Protein AF-A0A523HJV0-F1 (afdb_monomer)

Secondary structure (DSSP, 8-state):
-TTTTTTT--TTEEEE--SS-B-HHHHHHHHHHHTSPPSSSSSEEEEETTGGGB-HHHHHHHHHHHHS--TTEEEEE--S-GGGS-HHHHTTS-----PPPPHHHHHHHHHTTT--HHHHHHHHHHTTT-HHHHHHHHH-HHHHHHHHHHHHHHHHHHHS-HHHHHHHHHHHH-SS-HHHHHHHHHHHHHHHHHHHHHHHHBTB------S-TTTGGGGHHHHHHS-HHHHHHHHHHHHHHHHHHHTT--HHHHHHHHHTTSPP--

Radius of gyration: 22.5 Å; Cα contacts (8 Å, |Δi|>4): 299; chains: 1; bounding box: 49×39×62 Å

Sequence (266 aa):
ACRLVPEGTFPDVEHLAPDPSIQVDDVRALKRRLALAPYEGPWRIALLENFHLASISAANAMLKTLEEPADKVVLLLTATAQEQLLPTVVSRCEVIPLRGVSTATLSLALQDRAVEPEKADMLAVLSEGRPGRALRWESEPELFERRSEALENLNEALISDIRGRFELADRMVGRGKLPVQRRRVRSTLETWLSLWRDLLYQGYQAEVPPRNPDRLPAFERVVERVVPAHRYGVVKALSQTLVAVDRHANLRLAVEALMLKLPAVP

Foldseek 3Di:
DVVCVVVVRQLLEAEADDPPAAELVNLVVVVVSQVDQRDPDQAREYEHEQCLRYDPNNLVSCLVCLQDPPPRYHYHYDHPDPVSHDVSNVVSDDDDDDDAADLVVQLVVVVVVVDDNVLSSLLSLLCRRPNVSSVCVVVPVVVVVLLVVLVVLVVQLQADDLVSQLVSLCVLLDDDDLVVSLVSNLSSLVSVLLQLVQLLCVVPPDPDDRSCPVCVVVCVLVSVPPDNVLSVQLNVLSVVLSVCSVVPHDSSVSSSVSSVSHHHRD

pLDDT: mean 92.75, std 4.78, range [67.94, 97.75]

Mean predicted aligned error: 5.64 Å

Solvent-accessible surface area (backbone atoms only — not comparable to full-atom values): 15001 Å² total; per-residue (Å²): 101,91,74,31,53,86,70,72,67,31,93,31,57,45,79,48,66,62,82,89,46,36,46,46,65,59,49,53,55,48,52,61,56,61,72,47,77,50,83,86,46,91,46,25,37,37,40,32,48,51,50,49,40,33,37,72,65,20,53,60,71,40,42,65,52,53,68,58,50,52,99,48,49,46,81,45,76,37,59,98,51,76,87,59,42,59,69,75,54,56,78,46,49,87,84,79,84,86,72,64,47,54,47,68,60,44,16,51,59,34,38,79,69,73,37,56,65,73,58,16,47,52,36,16,43,66,21,70,23,36,65,73,50,30,53,45,58,71,76,34,63,67,58,57,50,54,51,49,52,37,52,51,52,49,52,49,44,23,48,38,56,75,66,55,28,46,54,48,31,52,58,60,43,54,84,76,58,67,71,60,29,46,54,50,41,46,53,39,48,53,53,50,43,50,46,45,51,37,56,46,44,60,90,50,98,61,97,64,85,56,59,47,69,95,52,47,78,85,45,47,68,50,60,79,71,47,56,64,73,56,40,50,50,39,46,51,49,47,55,53,41,48,54,38,58,69,70,74,48,63,60,58,62,47,44,42,58,44,53,75,61,51,66,80,58,112

Nearest PDB structures (foldseek):
  1a5t-assembly1_A-2  TM=8.093E-01  e=5.007E-10  Escherichia coli K-12
  8vap-assembly1_D  TM=5.023E-01  e=1.292E-11  Escherichia coli
  3glg-assembly2_H  TM=5.066E-01  e=5.907E-11  Escherichia coli K-12
  3glf-assembly2_G  TM=4.995E-01  e=4.775E-10  Escherichia coli K-12
  2gno-assembly1_A  TM=4.299E-01  e=4.054E-07  Thermotoga maritima MSB8

Structure (mmCIF, N/CA/C/O backbone):
data_AF-A0A523HJV0-F1
#
_entry.id   AF-A0A523HJV0-F1
#
loop_
_atom_site.group_PDB
_atom_site.id
_atom_site.type_symbol
_atom_site.label_atom_id
_atom_site.label_alt_id
_atom_site.label_comp_id
_atom_site.label_asym_id
_atom_site.label_entity_id
_atom_site.label_seq_id
_atom_site.pdbx_PDB_ins_code
_atom_site.Cartn_x
_atom_site.Cartn_y
_atom_site.Cartn_z
_atom_site.occupancy
_atom_site.B_iso_or_equiv
_atom_site.auth_seq_id
_atom_site.auth_comp_id
_atom_site.auth_asym_id
_atom_site.auth_atom_id
_atom_site.pdbx_PDB_model_num
ATOM 1 N N . ALA A 1 1 ? -4.762 -8.706 28.838 1.00 77.44 1 ALA A N 1
ATOM 2 C CA . ALA A 1 1 ? -4.632 -7.572 27.894 1.00 77.44 1 ALA A CA 1
ATOM 3 C C . ALA A 1 1 ? -3.357 -7.639 27.037 1.00 77.44 1 ALA A C 1
ATOM 5 O O . ALA A 1 1 ? -3.455 -8.136 25.927 1.00 77.44 1 ALA A O 1
ATOM 6 N N . CYS A 1 2 ? -2.164 -7.234 27.510 1.00 85.94 2 CYS A N 1
ATOM 7 C CA . CYS A 1 2 ? -0.985 -7.018 26.636 1.00 85.94 2 CYS A CA 1
ATOM 8 C C . CYS A 1 2 ? -0.480 -8.238 25.836 1.00 85.94 2 CYS A C 1
ATOM 10 O O . CYS A 1 2 ? 0.161 -8.047 24.812 1.00 85.94 2 CYS A O 1
ATOM 12 N N . ARG A 1 3 ? -0.763 -9.471 26.281 1.00 89.19 3 ARG A N 1
ATOM 13 C CA . ARG A 1 3 ? -0.460 -10.702 25.520 1.00 89.19 3 ARG A CA 1
ATOM 14 C C . ARG A 1 3 ? -1.567 -11.089 24.531 1.00 89.19 3 ARG A C 1
ATOM 16 O O . ARG A 1 3 ? -1.273 -11.553 23.445 1.00 89.19 3 ARG A O 1
ATOM 23 N N . LEU A 1 4 ? -2.824 -10.825 24.892 1.00 88.12 4 LEU A N 1
ATOM 24 C CA . LEU A 1 4 ? -4.010 -11.249 24.137 1.00 88.12 4 LEU A CA 1
ATOM 25 C C . LEU A 1 4 ? -4.325 -10.326 22.952 1.00 88.12 4 LEU A C 1
ATOM 27 O O . LEU A 1 4 ? -4.871 -10.773 21.950 1.00 88.12 4 LEU A O 1
ATOM 31 N N . VAL A 1 5 ? -4.002 -9.029 23.051 1.00 88.38 5 VAL A N 1
ATOM 32 C CA . VAL A 1 5 ? -4.270 -8.068 21.964 1.00 88.38 5 VAL A CA 1
ATOM 33 C C . VAL A 1 5 ? -3.460 -8.400 20.701 1.00 88.38 5 VAL A C 1
ATOM 35 O O . VAL A 1 5 ? -4.078 -8.484 19.643 1.00 88.38 5 VAL A O 1
ATOM 38 N N . PRO A 1 6 ? -2.134 -8.654 20.767 1.00 87.06 6 PRO A N 1
ATOM 39 C CA . PRO A 1 6 ? -1.373 -9.090 19.591 1.00 87.06 6 PRO A CA 1
ATOM 40 C C . PRO A 1 6 ? -1.859 -10.419 18.996 1.00 87.06 6 PRO A C 1
ATOM 42 O O . PRO A 1 6 ? -1.731 -10.631 17.796 1.00 87.06 6 PRO A O 1
ATOM 45 N N . GLU A 1 7 ? -2.426 -11.300 19.825 1.00 89.62 7 GLU A N 1
ATOM 46 C CA . GLU A 1 7 ? -3.002 -12.586 19.408 1.00 89.62 7 GLU A CA 1
ATOM 47 C C . GLU A 1 7 ? -4.424 -12.447 18.829 1.00 89.62 7 GLU A C 1
ATOM 49 O O . GLU A 1 7 ? -4.975 -13.418 18.316 1.00 89.62 7 GLU A O 1
ATOM 54 N N . GLY A 1 8 ? -5.032 -11.257 18.907 1.00 87.88 8 GLY A N 1
ATOM 55 C CA . GLY A 1 8 ? -6.392 -10.997 18.425 1.00 87.88 8 GLY A CA 1
ATOM 56 C C . GLY A 1 8 ? -7.496 -11.638 19.273 1.00 87.88 8 GLY A C 1
ATOM 57 O O . GLY A 1 8 ? -8.621 -11.783 18.805 1.00 87.88 8 GLY A O 1
ATOM 58 N N . THR A 1 9 ? -7.194 -12.041 20.510 1.00 91.50 9 THR A N 1
ATOM 59 C CA . THR A 1 9 ? -8.114 -12.790 21.387 1.00 91.50 9 THR A CA 1
ATOM 60 C C . THR A 1 9 ? -8.672 -11.958 22.539 1.00 91.50 9 THR A C 1
ATOM 62 O O . THR A 1 9 ? -9.478 -12.453 23.325 1.00 91.50 9 THR A O 1
ATOM 65 N N . PHE A 1 10 ? -8.264 -10.693 22.666 1.00 93.38 10 PHE A N 1
ATOM 66 C CA . PHE A 1 10 ? -8.738 -9.834 23.746 1.00 93.38 10 PHE A CA 1
ATOM 67 C C . PHE A 1 10 ? -10.184 -9.353 23.487 1.00 93.38 10 PHE A C 1
ATOM 69 O O . PHE A 1 10 ? -10.403 -8.617 22.525 1.00 93.38 10 PHE A O 1
ATOM 76 N N . PRO A 1 11 ? -11.167 -9.699 24.342 1.00 91.62 11 PRO A N 1
ATOM 77 C CA . PRO A 1 11 ? -12.602 -9.548 24.047 1.00 91.62 11 PRO A CA 1
ATOM 78 C C . PRO A 1 11 ? -13.105 -8.097 23.973 1.00 91.62 11 PRO A C 1
ATOM 80 O O . PRO A 1 11 ? -14.202 -7.837 23.471 1.00 91.62 11 PRO A O 1
ATOM 83 N N . ASP A 1 12 ? -12.318 -7.149 24.482 1.00 94.75 12 ASP A N 1
ATOM 84 C CA . ASP A 1 12 ? -12.646 -5.722 24.466 1.00 94.75 12 ASP A CA 1
ATOM 85 C C . ASP A 1 12 ? -11.935 -4.948 23.357 1.00 94.75 12 ASP A C 1
ATOM 87 O O . ASP A 1 12 ? -12.055 -3.727 23.298 1.00 94.75 12 ASP A O 1
ATOM 91 N N . VAL A 1 13 ? -11.210 -5.631 22.467 1.00 95.31 13 VAL A N 1
ATOM 92 C CA . VAL A 1 13 ? -10.666 -5.041 21.241 1.00 95.31 13 VAL A CA 1
ATOM 93 C C . VAL A 1 13 ? -11.364 -5.671 20.044 1.00 95.31 13 VAL A C 1
ATOM 95 O O . VAL A 1 13 ? -11.231 -6.856 19.763 1.00 95.31 13 VAL A O 1
ATOM 98 N N . GLU A 1 14 ? -12.111 -4.848 19.326 1.00 93.69 14 GLU A N 1
ATOM 99 C CA . GLU A 1 14 ? -12.813 -5.204 18.102 1.00 93.69 14 GLU A CA 1
ATOM 100 C C . GLU A 1 14 ? -12.006 -4.704 16.906 1.00 93.69 14 GLU A C 1
ATOM 102 O O . GLU A 1 14 ? -11.710 -3.513 16.810 1.00 93.69 14 GLU A O 1
ATOM 107 N N . HIS A 1 15 ? -11.672 -5.586 15.968 1.00 94.75 15 HIS A N 1
ATOM 108 C CA . HIS A 1 15 ? -10.992 -5.210 14.729 1.00 94.75 15 HIS A CA 1
ATOM 109 C C . HIS A 1 15 ? -11.914 -5.464 13.541 1.00 94.75 15 HIS A C 1
ATOM 111 O O . HIS A 1 15 ? -12.275 -6.600 13.239 1.00 94.75 15 HIS A O 1
ATOM 117 N N . LEU A 1 16 ? -12.325 -4.384 12.881 1.00 94.56 16 LEU A N 1
ATOM 118 C CA . LEU A 1 16 ? -13.132 -4.418 11.672 1.00 94.56 16 LEU A CA 1
ATOM 119 C C . LEU A 1 16 ? -12.246 -4.063 10.472 1.00 94.56 16 LEU A C 1
ATOM 121 O O . LEU A 1 16 ? -11.999 -2.886 10.219 1.00 94.56 16 LEU A O 1
ATOM 125 N N . ALA A 1 17 ? -11.804 -5.086 9.738 1.00 91.44 17 ALA A N 1
ATOM 126 C CA . ALA A 1 17 ? -11.036 -4.950 8.496 1.00 91.44 17 ALA A CA 1
ATOM 127 C C . ALA A 1 17 ? -11.554 -5.815 7.312 1.00 91.44 17 ALA A C 1
ATOM 129 O O . ALA A 1 17 ? -10.785 -6.591 6.742 1.00 91.44 17 ALA A O 1
ATOM 130 N N . PRO A 1 18 ? -12.844 -5.741 6.919 1.00 82.31 18 PRO A N 1
ATOM 131 C CA . PRO A 1 18 ? -13.321 -6.350 5.676 1.00 82.31 18 PRO A CA 1
ATOM 132 C C . PRO A 1 18 ? -12.610 -5.796 4.428 1.00 82.31 18 PRO A C 1
ATOM 134 O O . PRO A 1 18 ? -12.541 -4.585 4.228 1.00 82.31 18 PRO A O 1
ATOM 137 N N . ASP A 1 19 ? -12.170 -6.692 3.544 1.00 78.88 19 ASP A N 1
ATOM 138 C CA . ASP A 1 19 ? -11.586 -6.402 2.224 1.00 78.88 19 ASP A CA 1
ATOM 139 C C . ASP A 1 19 ? -12.441 -7.144 1.169 1.00 78.88 19 ASP A C 1
ATOM 141 O O . ASP A 1 19 ? -12.620 -8.361 1.303 1.00 78.88 19 ASP A O 1
ATOM 145 N N . PRO A 1 20 ? -13.064 -6.471 0.174 1.00 82.00 20 PRO A N 1
ATOM 146 C CA . PRO A 1 20 ? -12.743 -5.134 -0.350 1.00 82.00 20 PRO A CA 1
ATOM 147 C C . PRO A 1 20 ? -13.574 -3.953 0.162 1.00 82.00 20 PRO A C 1
ATOM 149 O O . PRO A 1 20 ? -13.351 -2.830 -0.286 1.00 82.00 20 PRO A O 1
ATOM 152 N N . SER A 1 21 ? -14.559 -4.157 1.039 1.00 91.12 21 SER A N 1
ATOM 153 C CA . SER A 1 21 ? -15.462 -3.070 1.450 1.00 91.12 21 SER A CA 1
ATOM 154 C C . SER A 1 21 ? -16.101 -3.303 2.812 1.00 91.12 21 SER A C 1
ATOM 156 O O . SER A 1 21 ? -16.488 -4.435 3.094 1.00 91.12 21 SER A O 1
ATOM 158 N N . ILE A 1 22 ? -16.340 -2.229 3.573 1.00 94.94 22 ILE A N 1
ATOM 159 C CA . ILE A 1 22 ? -17.109 -2.266 4.828 1.00 94.94 22 ILE A CA 1
ATOM 160 C C . ILE A 1 22 ? -18.587 -1.982 4.531 1.00 94.94 22 ILE A C 1
ATOM 162 O O . ILE A 1 22 ? -18.968 -0.893 4.078 1.00 94.94 22 ILE A O 1
ATOM 166 N N . GLN A 1 23 ? -19.439 -2.969 4.793 1.00 96.06 23 GLN A N 1
ATOM 167 C CA . GLN A 1 23 ? -20.872 -2.895 4.542 1.00 96.06 23 GLN A CA 1
ATOM 168 C C . GLN A 1 23 ? -21.643 -2.424 5.777 1.00 96.06 23 GLN A C 1
ATOM 170 O O . GLN A 1 23 ? -21.156 -2.417 6.909 1.00 96.06 23 GLN A O 1
ATOM 175 N N . VAL A 1 24 ? -22.879 -1.973 5.555 1.00 96.50 24 VAL A N 1
ATOM 176 C CA . VAL A 1 24 ? -23.711 -1.405 6.628 1.00 96.50 24 VAL A CA 1
ATOM 177 C C . VAL A 1 24 ? -23.982 -2.415 7.746 1.00 96.50 24 VAL A C 1
ATOM 179 O O . VAL A 1 24 ? -24.059 -2.035 8.916 1.00 96.50 24 VAL A O 1
ATOM 182 N N . ASP A 1 25 ? -24.088 -3.699 7.410 1.00 96.19 25 ASP A N 1
ATOM 183 C CA . ASP A 1 25 ? -24.361 -4.749 8.388 1.00 96.19 25 ASP A CA 1
ATOM 184 C C . ASP A 1 25 ? -23.148 -5.054 9.274 1.00 96.19 25 ASP A C 1
ATOM 186 O O . ASP A 1 25 ? -23.336 -5.302 10.469 1.00 96.19 25 ASP A O 1
ATOM 190 N N . ASP A 1 26 ? -21.925 -4.904 8.751 1.00 95.88 26 ASP A N 1
ATOM 191 C CA . ASP A 1 26 ? -20.684 -5.012 9.527 1.00 95.88 26 ASP A CA 1
ATOM 192 C C . ASP A 1 26 ? -20.655 -3.962 10.644 1.00 95.88 26 ASP A C 1
ATOM 194 O O . ASP A 1 26 ? -20.467 -4.266 11.826 1.00 95.88 26 ASP A O 1
ATOM 198 N N . VAL A 1 27 ? -20.945 -2.713 10.271 1.00 96.19 27 VAL A N 1
ATOM 199 C CA . VAL A 1 27 ? -21.041 -1.575 11.190 1.00 96.19 27 VAL A CA 1
ATOM 200 C C . VAL A 1 27 ? -22.162 -1.772 12.210 1.00 96.19 27 VAL A C 1
ATOM 202 O O . VAL A 1 27 ? -21.983 -1.507 13.399 1.00 96.19 27 VAL A O 1
ATOM 205 N N . ARG A 1 28 ? -23.336 -2.254 11.786 1.00 95.12 28 ARG A N 1
ATOM 206 C CA . ARG A 1 28 ? -24.452 -2.527 12.707 1.00 95.12 28 ARG A CA 1
ATOM 207 C C . ARG A 1 28 ? -24.092 -3.611 13.717 1.00 95.12 28 ARG A C 1
ATOM 209 O O . ARG A 1 28 ? -24.470 -3.492 14.882 1.00 95.12 28 ARG A O 1
ATOM 216 N N . ALA A 1 29 ? -23.384 -4.655 13.289 1.00 95.56 29 ALA A N 1
ATOM 217 C CA . ALA A 1 29 ? -22.907 -5.704 14.179 1.00 95.56 29 ALA A CA 1
ATOM 218 C C . ALA A 1 29 ? -21.901 -5.159 15.197 1.00 95.56 29 ALA A C 1
ATOM 220 O O . ALA A 1 29 ? -22.059 -5.424 16.389 1.00 95.56 29 ALA A O 1
ATOM 221 N N . LEU A 1 30 ? -20.944 -4.341 14.750 1.00 95.56 30 LEU A N 1
ATOM 222 C CA . LEU A 1 30 ? -19.990 -3.662 15.625 1.00 95.56 30 LEU A CA 1
ATOM 223 C C . LEU A 1 30 ? -20.704 -2.790 16.669 1.00 95.56 30 LEU A C 1
ATOM 225 O O . LEU A 1 30 ? -20.458 -2.935 17.862 1.00 95.56 30 LEU A O 1
ATOM 229 N N . LYS A 1 31 ? -21.659 -1.951 16.250 1.00 94.94 31 LYS A N 1
ATOM 230 C CA . LYS A 1 31 ? -22.430 -1.080 17.156 1.00 94.94 31 LYS A CA 1
ATOM 231 C C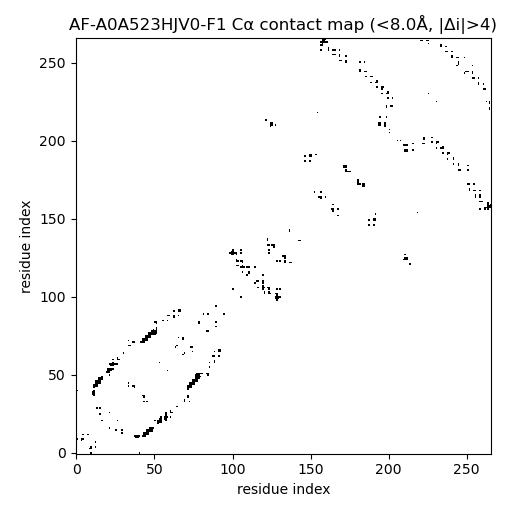 . LYS A 1 31 ? -23.152 -1.849 18.261 1.00 94.94 31 LYS A C 1
ATOM 233 O O . LYS A 1 31 ? -23.184 -1.383 19.395 1.00 94.94 31 LYS A O 1
ATOM 238 N N . ARG A 1 32 ? -23.719 -3.023 17.952 1.00 93.94 32 ARG A N 1
ATOM 239 C CA . ARG A 1 32 ? -24.370 -3.870 18.968 1.00 93.94 32 ARG A CA 1
ATOM 240 C C . ARG A 1 32 ? -23.383 -4.339 20.035 1.00 93.94 32 ARG A C 1
ATOM 242 O O . ARG A 1 32 ? -23.746 -4.365 21.202 1.00 93.94 32 ARG A O 1
ATOM 249 N N . ARG A 1 33 ? -22.151 -4.676 19.647 1.00 93.12 33 ARG A N 1
ATOM 250 C CA . ARG A 1 33 ? -21.098 -5.089 20.588 1.00 93.12 33 ARG A CA 1
ATOM 251 C C . ARG A 1 33 ? -20.553 -3.907 21.386 1.00 93.12 33 ARG A C 1
ATOM 253 O O . ARG A 1 33 ? -20.352 -4.030 22.586 1.00 93.12 33 ARG A O 1
ATOM 260 N N . LEU A 1 34 ? -20.408 -2.746 20.749 1.00 93.88 34 LEU A N 1
ATOM 261 C CA . LEU A 1 34 ? -19.991 -1.501 21.403 1.00 93.88 34 LEU A CA 1
ATOM 262 C C . LEU A 1 34 ? -20.992 -0.973 22.439 1.00 93.88 34 LEU A C 1
ATOM 264 O O . LEU A 1 34 ? -20.596 -0.249 23.343 1.00 93.88 34 LEU A O 1
ATOM 268 N N . ALA A 1 35 ? -22.273 -1.329 22.320 1.00 91.69 35 ALA A N 1
ATOM 269 C CA . ALA A 1 35 ? -23.291 -0.975 23.307 1.00 91.69 35 ALA A CA 1
ATOM 270 C C . ALA A 1 35 ? -23.162 -1.767 24.623 1.00 91.69 35 ALA A C 1
ATOM 272 O O . ALA A 1 35 ? -23.778 -1.397 25.620 1.00 91.69 35 ALA A O 1
ATOM 273 N N . LEU A 1 36 ? -22.394 -2.861 24.632 1.00 91.44 36 LEU A N 1
ATOM 274 C CA . LEU A 1 36 ? -22.146 -3.663 25.825 1.00 91.44 36 LEU A CA 1
ATOM 275 C C . LEU A 1 36 ? -20.983 -3.077 26.629 1.00 91.44 36 LEU A C 1
ATOM 277 O O . LEU A 1 36 ? -20.005 -2.575 26.066 1.00 91.44 36 LEU A O 1
ATOM 281 N N . ALA A 1 37 ? -21.055 -3.214 27.953 1.00 91.38 37 ALA A N 1
ATOM 282 C CA . ALA A 1 37 ? -19.944 -2.859 28.826 1.00 91.38 37 ALA A CA 1
ATOM 283 C C . ALA A 1 37 ? -18.663 -3.644 28.450 1.00 91.38 37 ALA A C 1
ATOM 285 O O . ALA A 1 37 ? -18.747 -4.762 27.922 1.00 91.38 37 ALA A O 1
ATOM 286 N N . PRO A 1 38 ? -17.469 -3.078 28.697 1.00 93.31 38 PRO A N 1
ATOM 287 C CA . PRO A 1 38 ? -16.223 -3.837 28.632 1.00 93.31 38 PRO A CA 1
ATOM 288 C C . PRO A 1 38 ? -16.284 -5.082 29.534 1.00 93.31 38 PRO A C 1
ATOM 290 O O . PRO A 1 38 ? -16.865 -5.026 30.620 1.00 93.31 38 PRO A O 1
ATOM 293 N N . TYR A 1 39 ? -15.723 -6.196 29.072 1.00 91.12 39 TYR A N 1
ATOM 294 C CA . TYR A 1 39 ? -15.774 -7.499 29.731 1.00 91.12 39 TYR A CA 1
ATOM 295 C C . TYR A 1 39 ? -14.615 -7.699 30.720 1.00 91.12 39 TYR A C 1
ATOM 297 O O . TYR A 1 39 ? -14.842 -8.042 31.876 1.00 91.12 39 TYR A O 1
ATOM 305 N N . GLU A 1 40 ? -13.380 -7.447 30.287 1.00 92.12 40 GLU A N 1
ATOM 306 C CA . GLU A 1 40 ? -12.154 -7.581 31.088 1.00 92.12 40 GLU A CA 1
ATOM 307 C C . GLU A 1 40 ? -11.444 -6.241 31.313 1.00 92.12 40 GLU A C 1
ATOM 309 O O . GLU A 1 40 ? -10.845 -6.007 32.364 1.00 92.12 40 GLU A O 1
ATOM 314 N N . GLY A 1 41 ? -11.449 -5.373 30.303 1.00 89.69 41 GLY A N 1
ATOM 315 C CA . GLY A 1 41 ? -10.723 -4.113 30.291 1.00 89.69 41 GLY A CA 1
ATOM 316 C C . GLY A 1 41 ? -11.512 -2.936 30.873 1.00 89.69 41 GLY A C 1
ATOM 317 O O . GLY A 1 41 ? -12.730 -2.986 31.017 1.00 89.69 41 GLY A O 1
ATOM 318 N N . PRO A 1 42 ? -10.835 -1.813 31.166 1.00 93.06 42 PRO A N 1
ATOM 319 C CA . PRO A 1 42 ? -11.508 -0.568 31.545 1.00 93.06 42 PRO A CA 1
ATOM 320 C C . PRO A 1 42 ? -12.224 0.116 30.367 1.00 93.06 42 PRO A C 1
ATOM 322 O O . PRO A 1 42 ? -13.128 0.917 30.596 1.00 93.06 42 PRO A O 1
ATOM 325 N N . TRP A 1 43 ? -11.823 -0.203 29.132 1.00 95.38 43 TRP A N 1
ATOM 326 C CA . TRP A 1 43 ? -12.317 0.375 27.883 1.00 95.38 43 TRP A CA 1
ATOM 327 C C . TRP A 1 43 ? -12.559 -0.723 26.852 1.00 95.38 43 TRP A C 1
ATOM 329 O O . TRP A 1 43 ? -11.820 -1.707 26.814 1.00 95.38 43 TRP A O 1
ATOM 339 N N . ARG A 1 44 ? -13.542 -0.502 25.979 1.00 95.62 44 ARG A N 1
ATOM 340 C CA . ARG A 1 44 ? -13.749 -1.252 24.742 1.00 95.62 44 ARG A CA 1
ATOM 341 C C . ARG A 1 44 ? -13.208 -0.423 23.579 1.00 95.62 44 ARG A C 1
ATOM 343 O O . ARG A 1 44 ? -13.549 0.747 23.432 1.00 95.62 44 ARG A O 1
ATOM 350 N N . ILE A 1 45 ? -12.351 -1.011 22.761 1.00 96.44 45 ILE A N 1
ATOM 351 C CA . ILE A 1 45 ? -11.684 -0.344 21.642 1.00 96.44 45 ILE A CA 1
ATOM 352 C C . ILE A 1 45 ? -12.197 -0.972 20.351 1.00 96.44 45 ILE A C 1
ATOM 354 O O . ILE A 1 45 ? -12.187 -2.192 20.225 1.00 96.44 45 ILE A O 1
ATOM 358 N N . ALA A 1 46 ? -12.613 -0.161 19.382 1.00 96.88 46 ALA A N 1
ATOM 359 C CA . ALA A 1 46 ? -12.866 -0.629 18.024 1.00 96.88 46 ALA A CA 1
ATOM 360 C C . ALA A 1 46 ? -11.887 0.009 17.046 1.00 96.88 46 ALA A C 1
ATOM 362 O O . ALA A 1 46 ? -11.886 1.226 16.873 1.00 96.88 46 ALA A O 1
ATOM 363 N N . LEU A 1 47 ? -11.088 -0.824 16.386 1.00 97.06 47 LEU A N 1
ATOM 364 C CA . LEU A 1 47 ? -10.243 -0.456 15.261 1.00 97.06 47 LEU A CA 1
ATOM 365 C C . LEU A 1 47 ? -10.990 -0.751 13.957 1.00 97.06 47 LEU A C 1
ATOM 367 O O . LEU A 1 47 ? -11.185 -1.908 13.593 1.00 97.06 47 LEU A O 1
ATOM 371 N N . LEU A 1 48 ? -11.402 0.298 13.256 1.00 97.12 48 LEU A N 1
ATOM 372 C CA . LEU A 1 48 ? -11.991 0.239 11.926 1.00 97.12 48 LEU A CA 1
ATOM 373 C C . LEU A 1 48 ? -10.895 0.542 10.905 1.00 97.12 48 LEU A C 1
ATOM 375 O O . LEU A 1 48 ? -10.559 1.702 10.642 1.00 97.12 48 LEU A O 1
ATOM 379 N N . GLU A 1 49 ? -10.307 -0.513 10.358 1.00 95.94 49 GLU A N 1
ATOM 380 C CA . GLU A 1 49 ? -9.200 -0.388 9.424 1.00 95.94 49 GLU A CA 1
ATOM 381 C C . GLU A 1 49 ? -9.704 -0.058 8.017 1.00 95.94 49 GLU A C 1
ATOM 383 O O . GLU A 1 49 ? -10.687 -0.626 7.547 1.00 95.94 49 GLU A O 1
ATOM 388 N N . ASN A 1 50 ? -9.018 0.854 7.326 1.00 94.88 50 ASN A N 1
ATOM 389 C CA . ASN A 1 50 ? -9.338 1.271 5.963 1.00 94.88 50 ASN A CA 1
ATOM 390 C C . ASN A 1 50 ? -10.792 1.753 5.809 1.00 94.88 50 ASN A C 1
ATOM 392 O O . ASN A 1 50 ? -11.470 1.425 4.841 1.00 94.88 50 ASN A O 1
ATOM 396 N N . PHE A 1 51 ? -11.268 2.601 6.724 1.00 96.94 51 PHE A N 1
ATOM 397 C CA . PHE A 1 51 ? -12.659 3.066 6.775 1.00 96.94 51 PHE A CA 1
ATOM 398 C C . PHE A 1 51 ? -13.123 3.849 5.530 1.00 96.94 51 PHE A C 1
ATOM 400 O O . PHE A 1 51 ? -14.315 3.947 5.265 1.00 96.94 51 PHE A O 1
ATOM 407 N N . HIS A 1 52 ? -12.197 4.346 4.707 1.00 94.50 52 HIS A N 1
ATOM 408 C CA . HIS A 1 52 ? -12.482 4.882 3.368 1.00 94.50 52 HIS A CA 1
ATOM 409 C C . HIS A 1 52 ? -13.080 3.843 2.393 1.00 94.50 52 HIS A C 1
ATOM 411 O O . HIS A 1 52 ? -13.681 4.221 1.393 1.00 94.50 52 HIS A O 1
ATOM 417 N N . LEU A 1 53 ? -12.965 2.545 2.693 1.00 93.81 53 LEU A N 1
ATOM 418 C CA . LEU A 1 53 ? -13.628 1.451 1.973 1.00 93.81 53 LEU A CA 1
ATOM 419 C C . LEU A 1 53 ? -15.071 1.207 2.450 1.00 93.81 53 LEU A C 1
ATOM 421 O O . LEU A 1 53 ? -15.742 0.289 1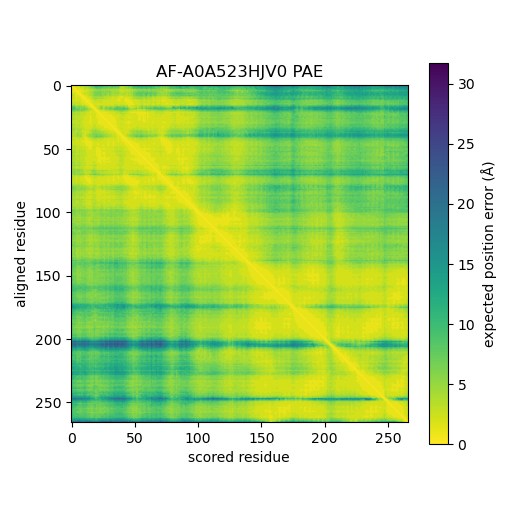.968 1.00 93.81 53 LEU A O 1
ATOM 425 N N . ALA A 1 54 ? -15.565 1.986 3.415 1.00 95.94 54 ALA A N 1
ATOM 426 C CA . ALA A 1 54 ? -16.944 1.893 3.861 1.00 95.94 54 ALA A CA 1
ATOM 427 C C . ALA A 1 54 ? -17.914 2.393 2.791 1.00 95.94 54 ALA A C 1
ATOM 429 O O . ALA A 1 54 ? -17.761 3.474 2.225 1.00 95.94 54 ALA A O 1
ATOM 430 N N . SER A 1 55 ? -18.974 1.617 2.559 1.00 96.06 55 SER A N 1
ATOM 431 C CA . SER A 1 55 ? -20.119 2.100 1.787 1.00 96.06 55 SER A CA 1
ATOM 432 C C . SER A 1 55 ? -20.684 3.380 2.415 1.00 96.06 55 SER A C 1
ATOM 434 O O . SER A 1 55 ? -20.647 3.557 3.635 1.00 96.06 55 SER A O 1
ATOM 436 N N . ILE A 1 56 ? -21.292 4.248 1.601 1.00 96.31 56 ILE A N 1
ATOM 437 C CA . ILE A 1 56 ? -21.954 5.474 2.088 1.00 96.31 56 ILE A CA 1
ATOM 438 C C . ILE A 1 56 ? -22.960 5.144 3.204 1.00 96.31 56 ILE A C 1
ATOM 440 O O . ILE A 1 56 ? -23.026 5.836 4.218 1.00 96.31 56 ILE A O 1
ATOM 444 N N . SER A 1 57 ? -23.704 4.044 3.061 1.00 97.06 57 SER A N 1
ATOM 445 C CA . SER A 1 57 ? -24.623 3.547 4.087 1.00 97.06 57 SER A CA 1
ATOM 446 C C . SER A 1 57 ? -23.927 3.147 5.390 1.00 97.06 57 SER A C 1
ATOM 448 O O . SER A 1 57 ? -24.447 3.447 6.463 1.00 97.06 57 SER A O 1
ATOM 450 N N . ALA A 1 58 ? -22.765 2.492 5.319 1.00 97.12 58 ALA A N 1
ATOM 451 C CA . ALA A 1 58 ? -21.990 2.104 6.496 1.00 97.12 58 ALA A CA 1
ATOM 452 C C . ALA A 1 58 ? -21.412 3.328 7.220 1.00 97.12 58 ALA A C 1
ATOM 454 O O . ALA A 1 58 ? -21.562 3.448 8.436 1.00 97.12 58 ALA A O 1
ATOM 455 N N . ALA A 1 59 ? -20.835 4.272 6.471 1.00 97.00 59 ALA A N 1
ATOM 456 C CA . ALA A 1 59 ? -20.317 5.523 7.015 1.00 97.00 59 ALA A CA 1
ATOM 457 C C . ALA A 1 59 ? -21.422 6.344 7.703 1.00 97.00 59 ALA A C 1
ATOM 459 O O . ALA A 1 59 ? -21.267 6.757 8.852 1.00 97.00 59 ALA A O 1
ATOM 460 N N . ASN A 1 60 ? -22.585 6.489 7.057 1.00 97.00 60 ASN A N 1
ATOM 461 C CA . ASN A 1 60 ? -23.737 7.182 7.640 1.00 97.00 60 ASN A CA 1
ATOM 462 C C . ASN A 1 60 ? -24.274 6.483 8.900 1.00 97.00 60 ASN A C 1
ATOM 464 O O . ASN A 1 60 ? -24.654 7.144 9.866 1.00 97.00 60 ASN A O 1
ATOM 468 N N . ALA A 1 61 ? -24.273 5.147 8.931 1.00 96.62 61 ALA A N 1
ATOM 469 C CA . ALA A 1 61 ? -24.714 4.385 10.098 1.00 96.62 61 ALA A CA 1
ATOM 470 C C . ALA A 1 61 ? -23.802 4.565 11.330 1.00 96.62 61 ALA A C 1
ATOM 472 O O . ALA A 1 61 ? -24.271 4.364 12.460 1.00 96.62 61 ALA A O 1
ATOM 473 N N . MET A 1 62 ? -22.537 4.955 11.131 1.00 96.62 62 MET A N 1
ATOM 474 C CA . MET A 1 62 ? -21.582 5.243 12.205 1.00 96.62 62 MET A CA 1
ATOM 475 C C . MET A 1 62 ? -21.709 6.651 12.793 1.00 96.62 62 MET A C 1
ATOM 477 O O . MET A 1 62 ? -21.262 6.842 13.918 1.00 96.62 62 MET A O 1
ATOM 481 N N . LEU A 1 63 ? -22.338 7.617 12.109 1.00 97.00 63 LEU A N 1
ATOM 482 C CA . LEU A 1 63 ? -22.266 9.041 12.488 1.00 97.00 63 LEU A CA 1
ATOM 483 C C . LEU A 1 63 ? -22.641 9.315 13.948 1.00 97.00 63 LEU A C 1
ATOM 485 O O . LEU A 1 63 ? -21.865 9.939 14.661 1.00 97.00 63 LEU A O 1
ATOM 489 N N . LYS A 1 64 ? -23.776 8.781 14.420 1.00 95.12 64 LYS A N 1
ATOM 490 C CA . LYS A 1 64 ? -24.198 8.956 15.821 1.00 95.12 64 LYS A CA 1
ATOM 491 C C . LYS A 1 64 ? -23.198 8.353 16.813 1.00 95.12 64 LYS A C 1
ATOM 493 O O . LYS A 1 64 ? -22.965 8.912 17.870 1.00 95.12 64 LYS A O 1
ATOM 498 N N . THR A 1 65 ? -22.612 7.210 16.470 1.00 95.75 65 THR A N 1
ATOM 499 C CA . THR A 1 65 ? -21.646 6.512 17.328 1.00 95.75 65 THR A CA 1
ATOM 500 C C . THR A 1 65 ? -20.287 7.212 17.353 1.00 95.75 65 THR A C 1
ATOM 502 O O . THR A 1 65 ? -19.587 7.102 18.348 1.00 95.75 65 THR A O 1
ATOM 505 N N . LEU A 1 66 ? -19.921 7.928 16.285 1.00 96.38 66 LEU A N 1
ATOM 506 C CA . LEU A 1 66 ? -18.721 8.770 16.248 1.00 96.38 66 LEU A CA 1
ATOM 507 C C . LEU A 1 66 ? -18.905 10.064 17.051 1.00 96.38 66 LEU A C 1
ATOM 509 O O . LEU A 1 66 ? -17.965 10.514 17.688 1.00 96.38 66 LEU A O 1
ATOM 513 N N . GLU A 1 67 ? -20.103 10.651 17.007 1.00 95.38 67 GLU A N 1
ATOM 514 C CA . GLU A 1 67 ? -20.429 11.897 17.713 1.00 95.38 67 GLU A CA 1
ATOM 515 C C . GLU A 1 67 ? -20.567 11.691 19.224 1.00 95.38 67 GLU A C 1
ATOM 517 O O . GLU A 1 67 ? -20.038 12.468 20.011 1.00 95.38 67 GLU A O 1
ATOM 522 N N . GLU A 1 68 ? -21.246 10.617 19.620 1.00 93.94 68 GLU A N 1
ATOM 523 C CA . GLU A 1 68 ? -21.524 10.276 21.013 1.00 93.94 68 GLU A CA 1
ATOM 524 C C . GLU A 1 68 ? -21.196 8.787 21.231 1.00 93.94 68 GLU A C 1
ATOM 526 O O . GLU A 1 68 ? -22.103 7.940 21.255 1.00 93.94 68 GLU A O 1
ATOM 531 N N . PRO A 1 69 ? -19.902 8.410 21.313 1.00 93.00 69 PRO A N 1
ATOM 532 C CA . PRO A 1 69 ? -19.532 7.049 21.682 1.00 93.00 69 PRO A CA 1
ATOM 533 C C . PRO A 1 69 ? -20.003 6.755 23.112 1.00 93.00 69 PRO A C 1
ATOM 535 O O . PRO A 1 69 ? -20.109 7.653 23.944 1.00 93.00 69 PRO A O 1
ATOM 538 N N . ALA A 1 70 ? -20.284 5.485 23.416 1.00 93.19 70 ALA A N 1
ATOM 539 C CA . ALA A 1 70 ? -20.626 5.090 24.783 1.00 93.19 70 ALA A CA 1
ATOM 540 C C . ALA A 1 70 ? -19.459 5.386 25.747 1.00 93.19 70 ALA A C 1
ATOM 542 O O . ALA A 1 70 ? -18.301 5.295 25.346 1.00 93.19 70 ALA A O 1
ATOM 543 N N . ASP A 1 71 ? -19.758 5.662 27.022 1.00 90.38 71 ASP A N 1
ATOM 544 C CA . ASP A 1 71 ? -18.817 6.194 28.029 1.00 90.38 71 ASP A CA 1
ATOM 545 C C . ASP A 1 71 ? -17.439 5.514 28.093 1.00 90.38 71 ASP A C 1
ATOM 547 O O . ASP A 1 71 ? -16.443 6.154 28.419 1.00 90.38 71 ASP A O 1
ATOM 551 N N . LYS A 1 72 ? -17.373 4.206 27.814 1.00 95.31 72 LYS A N 1
ATOM 552 C CA . LYS A 1 72 ? -16.145 3.396 27.871 1.00 95.31 72 LYS A CA 1
ATOM 553 C C . LYS A 1 72 ? -15.725 2.843 26.510 1.00 95.31 72 LYS A C 1
ATOM 555 O O . LYS A 1 72 ? -15.127 1.769 26.446 1.00 95.31 72 LYS A O 1
ATOM 560 N N . VAL A 1 73 ? -16.047 3.543 25.426 1.00 96.88 73 VAL A N 1
ATOM 561 C CA . VAL A 1 73 ? -15.716 3.137 24.056 1.00 96.88 73 VAL A CA 1
ATOM 562 C C . VAL A 1 73 ? -14.735 4.111 23.415 1.00 96.88 73 VAL A C 1
ATOM 564 O O . VAL A 1 73 ? -14.958 5.317 23.405 1.00 96.88 73 VAL A O 1
ATOM 567 N N . VAL A 1 74 ? -13.678 3.568 22.811 1.00 96.69 74 VAL A N 1
ATOM 568 C CA . VAL A 1 74 ? -12.749 4.309 21.949 1.00 96.69 74 VAL A CA 1
ATOM 569 C C . VAL A 1 74 ? -12.852 3.774 20.525 1.00 96.69 74 VAL A C 1
ATOM 571 O O . VAL A 1 74 ? -12.760 2.568 20.294 1.00 96.69 74 VAL A O 1
ATOM 574 N N . LEU A 1 75 ? -13.028 4.678 19.564 1.00 97.75 75 LEU A N 1
ATOM 575 C CA . LEU A 1 75 ? -13.089 4.359 18.140 1.00 97.75 75 LEU A CA 1
ATOM 576 C C . LEU A 1 75 ? -11.803 4.833 17.466 1.00 97.75 75 LEU A C 1
ATOM 578 O O . LEU A 1 75 ? -11.453 6.007 17.545 1.00 97.75 75 LEU A O 1
ATOM 582 N N . LEU A 1 76 ? -11.115 3.920 16.790 1.00 97.56 76 LEU A N 1
ATOM 583 C CA . LEU A 1 76 ? -9.921 4.193 16.002 1.00 97.56 76 LEU A CA 1
ATOM 584 C C . LEU A 1 76 ? -10.241 3.893 14.543 1.00 97.56 76 LEU A C 1
ATOM 586 O O . LEU A 1 76 ? -10.565 2.760 14.202 1.00 97.56 76 LEU A O 1
ATOM 590 N N . LEU A 1 77 ? -10.176 4.903 13.683 1.00 97.25 77 LEU A N 1
ATOM 591 C CA . LEU A 1 77 ? -10.440 4.762 12.254 1.00 97.25 77 LEU A CA 1
ATOM 592 C C . LEU A 1 77 ? -9.136 4.995 11.494 1.00 97.25 77 LEU A C 1
ATOM 594 O O . LEU A 1 77 ? -8.434 5.968 11.766 1.00 97.25 77 LEU A O 1
ATOM 598 N N . THR A 1 78 ? -8.825 4.143 10.517 1.00 96.75 78 THR A N 1
ATOM 599 C CA . THR A 1 78 ? -7.692 4.379 9.608 1.00 96.75 78 THR A CA 1
ATOM 600 C C . THR A 1 78 ? -8.179 4.658 8.191 1.00 96.75 78 THR A C 1
ATOM 602 O O . THR A 1 78 ? -9.153 4.077 7.713 1.00 96.75 78 THR A O 1
ATOM 605 N N . ALA A 1 79 ? -7.508 5.568 7.490 1.00 94.69 79 ALA A N 1
ATOM 606 C CA . ALA A 1 79 ? -7.772 5.863 6.088 1.00 94.69 79 ALA A CA 1
ATOM 607 C C . ALA A 1 79 ? -6.472 6.214 5.361 1.00 94.69 79 ALA A C 1
ATOM 609 O O . ALA A 1 79 ? -5.527 6.706 5.974 1.00 94.69 79 ALA A O 1
ATOM 610 N N . THR A 1 80 ? -6.425 5.956 4.053 1.00 91.56 80 THR A N 1
ATOM 611 C CA . THR A 1 80 ? -5.250 6.275 3.226 1.00 91.56 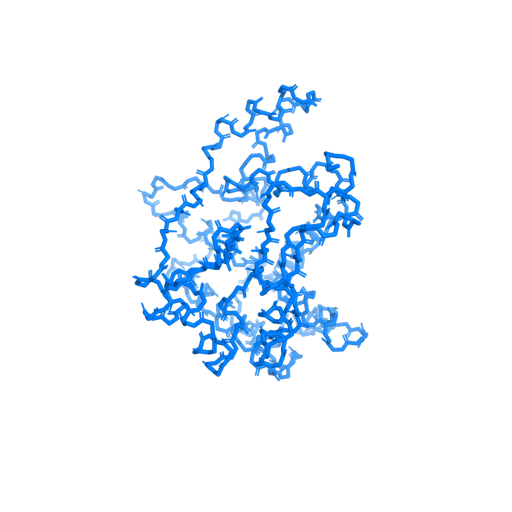80 THR A CA 1
ATOM 612 C C . THR A 1 80 ? -5.139 7.769 2.930 1.00 91.56 80 THR A C 1
ATOM 614 O O . THR A 1 80 ? -4.030 8.279 2.787 1.00 91.56 80 THR A O 1
ATOM 617 N N . ALA A 1 81 ? -6.275 8.462 2.856 1.00 90.00 81 ALA A N 1
ATOM 618 C CA . ALA A 1 81 ? -6.372 9.897 2.636 1.00 90.00 81 ALA A CA 1
ATOM 619 C C . ALA A 1 81 ? -7.686 10.431 3.231 1.00 90.00 81 ALA A C 1
ATOM 621 O O . ALA A 1 81 ? -8.721 9.761 3.158 1.00 90.00 81 ALA A O 1
ATOM 622 N N . GLN A 1 82 ? -7.653 11.630 3.814 1.00 92.25 82 GLN A N 1
ATOM 623 C CA . GLN A 1 82 ? -8.822 12.250 4.449 1.00 92.25 82 GLN A CA 1
ATOM 624 C C . GLN A 1 82 ? -9.917 12.567 3.423 1.00 92.25 82 GLN A C 1
ATOM 626 O O . GLN A 1 82 ? -11.101 12.447 3.720 1.00 92.25 82 GLN A O 1
ATOM 631 N N . GLU A 1 83 ? -9.530 12.916 2.198 1.00 92.25 83 GLU A N 1
ATOM 632 C CA . GLU A 1 83 ? -10.423 13.294 1.099 1.00 92.25 83 GLU A CA 1
ATOM 633 C C . GLU A 1 83 ? -11.266 12.118 0.585 1.00 92.25 83 GLU A C 1
ATOM 635 O O . GLU A 1 83 ? -12.237 12.321 -0.139 1.00 92.25 83 GLU A O 1
ATOM 640 N N . GLN A 1 84 ? -10.900 10.885 0.947 1.00 91.69 84 GLN A N 1
ATOM 641 C CA . GLN A 1 84 ? -11.671 9.685 0.619 1.00 91.69 84 GLN A CA 1
ATOM 642 C C . GLN A 1 84 ? -12.761 9.376 1.655 1.00 91.69 84 GLN A C 1
ATOM 644 O O . GLN A 1 84 ? -13.562 8.467 1.449 1.00 91.69 84 GLN A O 1
ATOM 649 N N . LEU A 1 85 ? -12.801 10.106 2.772 1.00 95.00 85 LEU A N 1
ATOM 650 C CA . LEU A 1 85 ? -13.838 9.975 3.790 1.00 95.00 85 LEU A CA 1
ATOM 651 C C . LEU A 1 85 ? -14.977 10.966 3.538 1.00 95.00 85 LEU A C 1
ATOM 653 O O . LEU A 1 85 ? -14.789 12.044 2.974 1.00 95.00 85 LEU A O 1
ATOM 657 N N . LEU A 1 86 ? -16.174 10.627 4.023 1.00 96.44 86 LEU A N 1
ATOM 658 C CA . LEU A 1 86 ? -17.279 11.583 4.036 1.00 96.44 86 LEU A CA 1
ATOM 659 C C . LEU A 1 86 ? -16.930 12.766 4.958 1.00 96.44 86 LEU A C 1
ATOM 661 O O . LEU A 1 86 ? -16.514 12.531 6.098 1.00 96.44 86 LEU A O 1
ATOM 665 N N . PRO A 1 87 ? -17.178 14.024 4.544 1.00 96.62 87 PRO A N 1
ATOM 666 C CA . PRO A 1 87 ? -16.929 15.194 5.391 1.00 96.62 87 PRO A CA 1
ATOM 667 C C . PRO A 1 87 ? -17.615 15.112 6.763 1.00 96.62 87 PRO A C 1
ATOM 669 O O . PRO A 1 87 ? -17.080 15.589 7.757 1.00 96.62 87 PRO A O 1
ATOM 672 N N . THR A 1 88 ? -18.774 14.452 6.828 1.00 96.62 88 THR A N 1
ATOM 673 C CA . THR A 1 88 ? -19.561 14.230 8.051 1.00 96.62 88 THR A CA 1
ATOM 674 C C . THR A 1 88 ? -18.911 13.275 9.051 1.00 96.62 88 THR A C 1
ATOM 676 O O . THR A 1 88 ? -19.198 13.380 10.245 1.00 96.62 88 THR A O 1
ATOM 679 N N . VAL A 1 89 ? -18.066 12.351 8.578 1.00 97.12 89 VAL A N 1
ATOM 680 C CA . VAL A 1 89 ? -17.234 11.475 9.419 1.00 97.12 89 VAL A CA 1
ATOM 681 C C . VAL A 1 89 ? -16.059 12.280 9.955 1.00 97.12 89 VAL A C 1
ATOM 683 O O . VAL A 1 89 ? -15.853 12.330 11.161 1.00 97.12 89 VAL A O 1
ATOM 686 N N . VAL A 1 90 ? -15.337 12.971 9.066 1.00 96.75 90 VAL A N 1
ATOM 687 C CA . VAL A 1 90 ? -14.164 13.782 9.427 1.00 96.75 90 VAL A CA 1
ATOM 688 C C . VAL A 1 90 ? -14.517 14.845 10.468 1.00 96.75 90 VAL A C 1
ATOM 690 O O . VAL A 1 90 ? -13.780 15.021 11.426 1.00 96.75 90 VAL A O 1
ATOM 693 N N . SER A 1 91 ? -15.669 15.506 10.340 1.00 96.75 91 SER A N 1
ATOM 694 C CA . SER A 1 91 ? -16.100 16.544 11.286 1.00 96.75 91 SER A CA 1
ATOM 695 C C . SER A 1 91 ? -16.397 16.035 12.705 1.00 96.75 91 SER A C 1
ATOM 697 O O . SER A 1 91 ? -16.645 16.847 13.589 1.00 96.75 91 SER A O 1
ATOM 699 N N . ARG A 1 92 ? -16.459 14.712 12.912 1.00 96.88 92 ARG A N 1
ATOM 700 C CA . ARG A 1 92 ? -16.751 14.042 14.194 1.00 96.88 92 ARG A CA 1
ATOM 701 C C . ARG A 1 92 ? -15.554 13.253 14.723 1.00 96.88 92 ARG A C 1
ATOM 703 O O . ARG A 1 92 ? -15.695 12.474 15.658 1.00 96.88 92 ARG A O 1
ATOM 710 N N . CYS A 1 93 ? -14.393 13.391 14.095 1.00 96.12 93 CYS A N 1
ATOM 711 C CA . CYS A 1 93 ? -13.187 12.677 14.479 1.00 96.12 93 CYS A CA 1
ATOM 712 C C . CYS A 1 93 ? -12.042 13.663 14.664 1.00 96.12 93 CYS A C 1
ATOM 714 O O . CYS A 1 93 ? -11.889 14.601 13.885 1.00 96.12 93 CYS A O 1
ATOM 716 N N . GLU A 1 94 ? -11.197 13.397 15.655 1.00 96.25 94 GLU A N 1
ATOM 717 C CA . GLU A 1 94 ? -9.901 14.059 15.739 1.00 96.25 94 GLU A CA 1
ATOM 718 C C . GLU A 1 94 ? -8.962 13.444 14.697 1.00 96.25 94 GLU A C 1
ATOM 720 O O . GLU A 1 94 ? -8.748 12.228 14.668 1.00 96.25 94 GLU A O 1
ATOM 725 N N . VAL A 1 95 ? -8.414 14.280 13.815 1.00 95.31 95 VAL A N 1
ATOM 726 C CA . VAL A 1 95 ? -7.553 13.817 12.725 1.00 95.31 95 VAL A CA 1
ATOM 727 C C . VAL A 1 95 ? -6.101 13.826 13.181 1.00 95.31 95 VAL A C 1
ATOM 729 O O . VAL A 1 95 ? -5.491 14.879 13.341 1.00 95.31 95 VAL A O 1
ATOM 732 N N . ILE A 1 96 ? -5.519 12.634 13.310 1.00 95.88 96 ILE A N 1
ATOM 733 C CA . ILE A 1 96 ? -4.103 12.457 13.643 1.00 95.88 96 ILE A CA 1
ATOM 734 C C . ILE A 1 96 ? -3.333 12.086 12.365 1.00 95.88 96 ILE A C 1
ATOM 736 O O . ILE A 1 96 ? -3.390 10.933 11.926 1.00 95.88 96 ILE A O 1
ATOM 740 N N . PRO A 1 97 ? -2.604 13.027 11.731 1.00 92.88 97 PRO A N 1
ATOM 741 C CA . PRO A 1 97 ? -1.844 12.728 10.525 1.00 92.88 97 PRO A CA 1
ATOM 742 C C . PRO A 1 97 ? -0.589 11.906 10.849 1.00 92.88 97 PRO A C 1
ATOM 744 O O . PRO A 1 97 ? 0.346 12.388 11.489 1.00 92.88 97 PRO A O 1
ATOM 747 N N . LEU A 1 98 ? -0.523 10.678 10.330 1.00 92.12 98 LEU A N 1
ATOM 748 C CA . LEU A 1 98 ? 0.668 9.829 10.406 1.00 92.12 98 LEU A CA 1
ATOM 749 C C . LEU A 1 98 ? 1.628 10.163 9.258 1.00 92.12 98 LEU A C 1
ATOM 751 O O . LEU A 1 98 ? 1.534 9.615 8.158 1.00 92.12 98 LEU A O 1
ATOM 755 N N . ARG A 1 99 ? 2.540 11.109 9.500 1.00 90.81 99 ARG A N 1
ATOM 756 C CA . ARG A 1 99 ? 3.554 11.513 8.515 1.00 90.81 99 ARG A CA 1
ATOM 757 C C . ARG A 1 99 ? 4.698 10.505 8.446 1.00 90.81 99 ARG A C 1
ATOM 759 O O . ARG A 1 99 ? 5.015 9.834 9.424 1.00 90.81 99 ARG A O 1
ATOM 766 N N . GLY A 1 100 ? 5.325 10.427 7.274 1.00 91.38 100 GLY A N 1
ATOM 767 C CA . GLY A 1 100 ? 6.514 9.607 7.080 1.00 91.38 100 GLY A CA 1
ATOM 768 C C . GLY A 1 100 ? 7.676 10.075 7.959 1.00 91.38 100 GLY A C 1
ATOM 769 O O . GLY A 1 100 ? 7.868 11.270 8.177 1.00 91.38 100 GLY A O 1
ATOM 770 N N . VAL A 1 101 ? 8.449 9.114 8.447 1.00 94.44 101 VAL A N 1
ATOM 771 C CA . VAL A 1 101 ? 9.695 9.337 9.183 1.00 94.44 101 VAL A CA 1
ATOM 772 C C . VAL A 1 101 ? 10.793 9.761 8.202 1.00 94.44 101 VAL A C 1
ATOM 774 O O . VAL A 1 101 ? 10.799 9.326 7.050 1.00 94.44 101 VAL A O 1
ATOM 777 N N . SER A 1 102 ? 11.729 10.611 8.629 1.00 93.88 102 SER A N 1
ATOM 778 C CA . SER A 1 102 ? 12.858 10.988 7.770 1.00 93.88 102 SER A CA 1
ATOM 779 C C . SER A 1 102 ? 13.724 9.766 7.427 1.00 93.88 102 SER A C 1
ATOM 781 O O . SER A 1 102 ? 13.854 8.848 8.240 1.00 93.88 102 SER A O 1
ATOM 783 N N . THR A 1 103 ? 14.349 9.757 6.245 1.00 92.75 103 THR A N 1
ATOM 784 C CA . THR A 1 103 ? 15.260 8.674 5.835 1.00 92.75 103 THR A CA 1
ATOM 785 C C . THR A 1 103 ? 16.394 8.482 6.843 1.00 92.75 103 THR A C 1
ATOM 787 O O . THR A 1 103 ? 16.682 7.352 7.220 1.00 92.75 103 THR A O 1
ATOM 790 N N . ALA A 1 104 ? 16.981 9.575 7.343 1.00 94.00 104 ALA A N 1
ATOM 791 C CA . ALA A 1 104 ? 18.059 9.524 8.329 1.00 94.00 104 ALA A CA 1
ATOM 792 C C . ALA A 1 104 ? 17.601 8.886 9.651 1.00 94.00 104 ALA A C 1
ATOM 794 O O . ALA A 1 104 ? 18.250 7.978 10.161 1.00 94.00 104 ALA A O 1
ATOM 795 N N . THR A 1 105 ? 16.445 9.305 10.179 1.00 96.50 105 THR A N 1
ATOM 796 C CA . THR A 1 105 ? 15.874 8.722 11.404 1.00 96.50 105 THR A CA 1
ATOM 797 C C . THR A 1 105 ? 15.553 7.241 11.221 1.00 96.50 105 THR A C 1
ATOM 799 O O . THR A 1 105 ? 15.786 6.448 12.127 1.00 96.50 105 THR A O 1
ATOM 802 N N . LEU A 1 106 ? 15.021 6.858 10.057 1.00 96.00 106 LEU A N 1
ATOM 803 C CA . LEU A 1 106 ? 14.681 5.469 9.779 1.00 96.00 106 LEU A CA 1
ATOM 804 C C . LEU A 1 106 ? 15.929 4.589 9.623 1.00 96.00 106 LEU A C 1
ATOM 806 O O . LEU A 1 106 ? 15.917 3.468 10.118 1.00 96.00 106 LEU A O 1
ATOM 810 N N . SER A 1 107 ? 16.999 5.093 8.998 1.00 96.31 107 SER A N 1
ATOM 811 C CA . SER A 1 107 ? 18.279 4.378 8.911 1.00 96.31 107 SER A CA 1
ATOM 812 C C . SER A 1 107 ? 18.871 4.134 10.300 1.00 96.31 107 SER A C 1
ATOM 814 O O . SER A 1 107 ? 19.138 2.987 10.650 1.00 96.31 107 SER A O 1
ATOM 816 N N . LEU A 1 108 ? 18.958 5.172 11.143 1.00 97.19 108 LEU A N 1
ATOM 817 C CA . LEU A 1 108 ? 19.438 5.033 12.524 1.00 97.19 108 LEU A CA 1
ATOM 818 C C . LEU A 1 108 ? 18.603 4.017 13.318 1.00 97.19 108 LEU A C 1
ATOM 820 O O . LEU A 1 108 ? 19.155 3.121 13.946 1.00 97.19 108 LEU A O 1
ATOM 824 N N . ALA A 1 109 ? 17.272 4.081 13.209 1.00 96.06 109 ALA A N 1
ATOM 825 C CA . ALA A 1 109 ? 16.385 3.140 13.890 1.00 96.06 109 ALA A CA 1
ATOM 826 C C . ALA A 1 109 ? 16.540 1.683 13.410 1.00 96.06 109 ALA A C 1
ATOM 828 O O . ALA A 1 109 ? 16.237 0.757 14.161 1.00 96.06 109 ALA A O 1
ATOM 829 N N . LEU A 1 110 ? 16.968 1.453 12.164 1.00 96.06 110 LEU A N 1
ATOM 830 C CA . LEU A 1 110 ? 17.293 0.115 11.660 1.00 96.06 110 LEU A CA 1
ATOM 831 C C . LEU A 1 110 ? 18.667 -0.351 12.161 1.00 96.06 110 LEU A C 1
ATOM 833 O O . LEU A 1 110 ? 18.809 -1.515 12.529 1.00 96.06 110 LEU A O 1
ATOM 837 N N . GLN A 1 111 ? 19.651 0.545 12.235 1.00 96.56 111 GLN A N 1
ATOM 838 C CA . GLN A 1 111 ? 20.976 0.245 12.791 1.00 96.56 111 GLN A CA 1
ATOM 839 C C . GLN A 1 111 ? 20.898 -0.113 14.281 1.00 96.56 111 GLN A C 1
ATOM 841 O O . GLN A 1 111 ? 21.503 -1.096 14.705 1.00 96.56 111 GLN A O 1
ATOM 846 N N . ASP A 1 112 ? 20.053 0.579 15.053 1.00 96.31 112 ASP A N 1
ATOM 847 C CA . ASP A 1 112 ? 19.749 0.238 16.454 1.00 96.31 112 ASP A CA 1
ATOM 848 C C . ASP A 1 112 ? 19.152 -1.176 16.606 1.00 96.31 112 ASP A C 1
ATOM 850 O O . ASP A 1 112 ? 19.183 -1.774 17.682 1.00 96.31 112 ASP A O 1
ATOM 854 N N . ARG A 1 113 ? 18.612 -1.734 15.516 1.00 94.25 113 ARG A N 1
ATOM 855 C CA . ARG A 1 113 ? 18.094 -3.107 15.428 1.00 94.25 113 ARG A CA 1
ATOM 856 C C . ARG A 1 113 ? 19.109 -4.090 14.835 1.00 94.25 113 ARG A C 1
ATOM 858 O O . ARG A 1 113 ? 18.711 -5.177 14.429 1.00 94.25 113 ARG A O 1
ATOM 865 N N . ALA A 1 114 ? 20.390 -3.725 14.803 1.00 95.19 114 ALA A N 1
ATOM 866 C CA . ALA A 1 114 ? 21.496 -4.516 14.261 1.00 95.19 114 ALA A CA 1
ATOM 867 C C . ALA A 1 114 ? 21.400 -4.814 12.750 1.00 95.19 114 ALA A C 1
ATOM 869 O O . ALA A 1 114 ? 21.949 -5.806 12.271 1.00 95.19 114 ALA A O 1
ATOM 870 N N . VAL A 1 115 ? 20.724 -3.953 11.980 1.00 94.31 115 VAL A N 1
ATOM 871 C CA . VAL A 1 115 ? 20.816 -3.978 10.514 1.00 94.31 115 VAL A CA 1
ATOM 872 C C . VAL A 1 115 ? 22.110 -3.278 10.092 1.00 94.31 115 VAL A C 1
ATOM 874 O O . VAL A 1 115 ? 22.345 -2.140 10.491 1.00 94.31 115 VAL A O 1
ATOM 877 N N . GLU A 1 116 ? 22.925 -3.939 9.265 1.00 95.25 116 GLU A N 1
ATOM 878 C CA . GLU A 1 116 ? 24.175 -3.377 8.722 1.00 95.25 116 GLU A CA 1
ATOM 879 C C . GLU A 1 116 ? 23.969 -1.973 8.110 1.00 95.25 116 GLU A C 1
ATOM 881 O O . GLU A 1 116 ? 22.988 -1.792 7.379 1.00 95.25 116 GLU A O 1
ATOM 886 N N . PRO A 1 117 ? 24.871 -0.991 8.336 1.00 94.62 117 PRO A N 1
ATOM 887 C CA . PRO A 1 117 ? 24.652 0.414 7.965 1.00 94.62 117 PRO A CA 1
ATOM 888 C C . PRO A 1 117 ? 24.259 0.644 6.500 1.00 94.62 117 PRO A C 1
ATOM 890 O O . PRO A 1 117 ? 23.263 1.310 6.225 1.00 94.62 117 PRO A O 1
ATOM 893 N N . GLU A 1 118 ? 24.970 0.025 5.553 1.00 91.38 118 GLU A N 1
ATOM 894 C CA . GLU A 1 118 ? 24.668 0.158 4.119 1.00 91.38 118 GLU A CA 1
ATOM 895 C C . GLU A 1 118 ? 23.275 -0.390 3.772 1.00 91.38 118 GLU A C 1
ATOM 897 O O . GLU A 1 118 ? 22.515 0.210 3.004 1.00 91.38 118 GLU A O 1
ATOM 902 N N . LYS A 1 119 ? 22.903 -1.523 4.382 1.00 90.88 119 LYS A N 1
ATOM 903 C CA . LYS A 1 119 ? 21.573 -2.116 4.219 1.00 90.88 119 LYS A CA 1
ATOM 904 C C . LYS A 1 119 ? 20.514 -1.217 4.858 1.00 90.88 119 LYS A C 1
ATOM 906 O O . LYS A 1 119 ? 19.466 -1.015 4.253 1.00 90.88 119 LYS A O 1
ATOM 911 N N . ALA A 1 120 ? 20.772 -0.658 6.038 1.00 94.06 120 ALA A N 1
ATOM 912 C CA . ALA A 1 120 ? 19.858 0.243 6.733 1.00 94.06 120 ALA A CA 1
ATOM 913 C C . ALA A 1 120 ? 19.558 1.509 5.914 1.00 94.06 120 ALA A C 1
ATOM 915 O O . ALA A 1 120 ? 18.387 1.858 5.750 1.00 94.06 120 ALA A O 1
ATOM 916 N N . ASP A 1 121 ? 20.581 2.136 5.327 1.00 92.50 121 ASP A N 1
ATOM 917 C CA . ASP A 1 121 ? 20.421 3.304 4.454 1.00 92.50 121 ASP A CA 1
ATOM 918 C C . ASP A 1 121 ? 19.578 2.976 3.218 1.00 92.50 121 ASP A C 1
ATOM 920 O O . ASP A 1 121 ? 18.606 3.675 2.906 1.00 92.50 121 ASP A O 1
ATOM 924 N N . MET A 1 122 ? 19.886 1.861 2.548 1.00 89.88 122 MET A N 1
ATOM 925 C CA . MET A 1 122 ? 19.113 1.392 1.399 1.00 89.88 122 MET A CA 1
ATOM 926 C C . MET A 1 122 ? 17.647 1.134 1.778 1.00 89.88 122 MET A C 1
ATOM 928 O O . MET A 1 122 ? 16.727 1.613 1.108 1.00 89.88 122 MET A O 1
ATOM 932 N N . LEU A 1 123 ? 17.406 0.397 2.865 1.00 92.00 123 LEU A N 1
ATOM 933 C CA . LEU A 1 123 ? 16.061 0.081 3.336 1.00 92.00 123 LEU A CA 1
ATOM 934 C C . LEU A 1 123 ? 15.287 1.337 3.734 1.00 92.00 123 LEU A C 1
ATOM 936 O O . LEU A 1 123 ? 14.095 1.429 3.436 1.00 92.00 123 LEU A O 1
ATOM 940 N N . ALA A 1 124 ? 15.938 2.317 4.356 1.00 93.31 124 ALA A N 1
ATOM 941 C CA . ALA A 1 124 ? 15.311 3.577 4.724 1.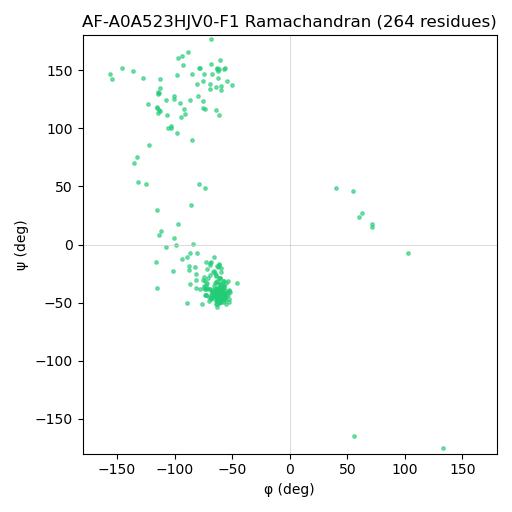00 93.31 124 ALA A CA 1
ATOM 942 C C . ALA A 1 124 ? 14.804 4.340 3.490 1.00 93.31 124 ALA A C 1
ATOM 944 O O . ALA A 1 124 ? 13.656 4.800 3.486 1.00 93.31 124 ALA A O 1
ATOM 945 N N . VAL A 1 125 ? 15.605 4.402 2.418 1.00 90.44 125 VAL A N 1
ATOM 946 C CA . VAL A 1 125 ? 15.204 5.025 1.144 1.00 90.44 125 VAL A CA 1
ATOM 947 C C . VAL A 1 125 ? 14.030 4.276 0.509 1.00 90.44 125 VAL A C 1
ATOM 949 O O . VAL A 1 125 ? 12.993 4.882 0.222 1.00 90.44 125 VAL A O 1
ATOM 952 N N . LEU A 1 126 ? 14.139 2.949 0.371 1.00 88.88 126 LEU A N 1
ATOM 953 C CA . LEU A 1 126 ? 13.091 2.094 -0.214 1.00 88.88 126 LEU A CA 1
ATOM 954 C C . LEU A 1 126 ? 11.777 2.117 0.584 1.00 88.88 126 LEU A C 1
ATOM 956 O O . LEU A 1 126 ? 10.709 1.740 0.088 1.00 88.88 126 LEU A O 1
ATOM 960 N N . SER A 1 127 ? 11.845 2.543 1.841 1.00 91.31 127 SER A N 1
ATOM 961 C CA . SER A 1 127 ? 10.705 2.585 2.745 1.00 91.31 127 SER A CA 1
ATOM 962 C C . SER A 1 127 ? 9.928 3.887 2.693 1.00 91.31 127 SER A C 1
ATOM 964 O O . SER A 1 127 ? 8.820 3.917 3.231 1.00 91.31 127 SER A O 1
ATOM 966 N N . GLU A 1 128 ? 10.437 4.929 2.028 1.00 89.06 128 GLU A N 1
ATOM 967 C CA . GLU A 1 128 ? 9.834 6.271 1.897 1.00 89.06 128 GLU A CA 1
ATOM 968 C C . GLU A 1 128 ? 9.191 6.758 3.208 1.00 89.06 128 GLU A C 1
ATOM 970 O O . GLU A 1 128 ? 8.015 7.127 3.261 1.00 89.06 128 GLU A O 1
ATOM 975 N N . GLY A 1 129 ? 9.940 6.641 4.304 1.00 91.44 129 GLY A N 1
ATOM 976 C CA . GLY A 1 129 ? 9.494 7.066 5.627 1.00 91.44 129 GLY A CA 1
ATOM 977 C C . GLY A 1 129 ? 8.407 6.208 6.274 1.00 91.44 129 GLY A C 1
ATOM 978 O O . GLY A 1 129 ? 7.791 6.648 7.239 1.00 91.44 129 GLY A O 1
ATOM 979 N N . ARG A 1 130 ? 8.147 4.990 5.782 1.00 93.50 130 ARG A N 1
ATOM 980 C CA . ARG A 1 130 ? 7.211 4.028 6.388 1.00 93.50 130 ARG A CA 1
ATOM 981 C C . ARG A 1 130 ? 7.984 2.938 7.145 1.00 93.50 130 ARG A C 1
ATOM 983 O O . ARG A 1 130 ? 8.426 1.984 6.501 1.00 93.50 130 ARG A O 1
ATOM 990 N N . PRO A 1 131 ? 8.103 3.000 8.485 1.00 94.06 131 PRO A N 1
ATOM 991 C CA . PRO A 1 131 ? 8.910 2.043 9.246 1.00 94.06 131 PRO A CA 1
ATOM 992 C C . PRO A 1 131 ? 8.468 0.589 9.073 1.00 94.06 131 PRO A C 1
ATOM 994 O O . PRO A 1 131 ? 9.297 -0.286 8.858 1.00 94.06 131 PRO A O 1
ATOM 997 N N . GLY A 1 132 ? 7.155 0.328 9.057 1.00 92.50 132 GLY A N 1
ATOM 998 C CA . GLY A 1 132 ? 6.634 -1.025 8.832 1.00 92.50 132 GLY A CA 1
ATOM 999 C C . GLY A 1 132 ? 7.032 -1.611 7.473 1.00 92.50 132 GLY A C 1
ATOM 1000 O O . GLY A 1 132 ? 7.213 -2.817 7.349 1.00 92.50 132 GLY A O 1
ATOM 1001 N N . ARG A 1 133 ? 7.236 -0.769 6.451 1.00 91.81 133 ARG A N 1
ATOM 1002 C CA . ARG A 1 133 ? 7.761 -1.228 5.162 1.00 91.81 133 ARG A CA 1
ATOM 1003 C C . ARG A 1 133 ? 9.250 -1.572 5.252 1.00 91.81 133 ARG A C 1
ATOM 1005 O O . ARG A 1 133 ? 9.635 -2.575 4.669 1.00 91.81 133 ARG A O 1
ATOM 1012 N N . ALA A 1 134 ? 10.038 -0.807 6.006 1.00 93.12 134 ALA A N 1
ATOM 1013 C CA . ALA A 1 134 ? 11.455 -1.104 6.230 1.00 93.12 134 ALA A CA 1
ATOM 1014 C C . ALA A 1 134 ? 11.653 -2.453 6.910 1.00 93.12 134 ALA A C 1
ATOM 1016 O O . ALA A 1 134 ? 12.444 -3.264 6.443 1.00 93.12 134 ALA A O 1
ATOM 1017 N N . LEU A 1 135 ? 10.870 -2.707 7.960 1.00 92.19 135 LEU A N 1
ATOM 1018 C CA . LEU A 1 135 ? 10.904 -3.978 8.676 1.00 92.19 135 LEU A CA 1
ATOM 1019 C C . LEU A 1 135 ? 10.518 -5.144 7.762 1.00 92.19 135 LEU A C 1
ATOM 1021 O O . LEU A 1 135 ? 11.211 -6.151 7.755 1.00 92.19 135 LEU A O 1
ATOM 1025 N N . ARG A 1 136 ? 9.483 -4.990 6.924 1.00 92.31 136 ARG A N 1
ATOM 1026 C CA . ARG A 1 136 ? 9.124 -6.035 5.952 1.00 92.31 136 ARG A CA 1
ATOM 1027 C C . ARG A 1 136 ? 10.208 -6.280 4.912 1.00 92.31 136 ARG A C 1
ATOM 1029 O O . ARG A 1 136 ? 10.482 -7.429 4.602 1.00 92.31 136 ARG A O 1
ATOM 1036 N N . TRP A 1 137 ? 10.834 -5.232 4.376 1.00 90.19 137 TRP A N 1
ATOM 1037 C CA . TRP A 1 137 ? 11.956 -5.410 3.448 1.00 90.19 137 TRP A CA 1
ATOM 1038 C C . TRP A 1 137 ? 13.119 -6.177 4.082 1.00 90.19 137 TRP A C 1
ATOM 1040 O O . TRP A 1 137 ? 13.816 -6.916 3.394 1.00 90.19 137 TRP A O 1
ATOM 1050 N N . GLU A 1 138 ? 13.343 -5.975 5.378 1.00 89.69 138 GLU A N 1
ATOM 1051 C CA . GLU A 1 138 ? 14.397 -6.647 6.128 1.00 89.69 138 GLU A CA 1
ATOM 1052 C C . GLU A 1 138 ? 14.062 -8.117 6.406 1.00 89.69 138 GLU A C 1
ATOM 1054 O O . GLU A 1 138 ? 14.923 -8.974 6.204 1.00 89.69 138 GLU A O 1
ATOM 1059 N N . SER A 1 139 ? 12.816 -8.406 6.796 1.00 90.44 139 SER A N 1
ATOM 1060 C CA . SER A 1 139 ? 12.365 -9.743 7.191 1.00 90.44 139 SER A CA 1
ATOM 1061 C C . SER A 1 139 ? 11.869 -10.630 6.042 1.00 90.44 139 SER A C 1
ATOM 1063 O O . SER A 1 139 ? 11.773 -11.841 6.220 1.00 90.44 139 SER A O 1
ATOM 1065 N N . GLU A 1 140 ? 11.516 -10.062 4.883 1.00 92.62 140 GLU A N 1
ATOM 1066 C CA . GLU A 1 140 ? 10.907 -10.780 3.751 1.00 92.62 140 GLU A CA 1
ATOM 1067 C C . GLU A 1 140 ? 11.747 -10.632 2.459 1.00 92.62 140 GLU A C 1
ATOM 1069 O O . GLU A 1 140 ? 11.450 -9.774 1.617 1.00 92.62 140 GLU A O 1
ATOM 1074 N N . PRO A 1 141 ? 12.768 -11.490 2.240 1.00 87.62 141 PRO A N 1
ATOM 1075 C CA . PRO A 1 141 ? 13.622 -11.441 1.046 1.00 87.62 141 PRO A CA 1
ATOM 1076 C C . PRO A 1 141 ? 12.850 -11.523 -0.280 1.00 87.62 141 PRO A C 1
ATOM 1078 O O . PRO A 1 141 ? 13.200 -10.849 -1.249 1.00 87.62 141 PRO A O 1
ATOM 1081 N N . GLU A 1 142 ? 11.741 -12.268 -0.304 1.00 91.19 142 GLU A N 1
ATOM 1082 C CA . GLU A 1 142 ? 10.871 -12.417 -1.478 1.00 91.19 142 GLU A CA 1
ATOM 1083 C C . GLU A 1 142 ? 10.345 -11.078 -2.015 1.00 91.19 142 GLU A C 1
ATOM 1085 O O . GLU A 1 142 ? 10.089 -10.934 -3.213 1.00 91.19 142 GLU A O 1
ATOM 1090 N N . LEU A 1 143 ? 10.142 -10.076 -1.149 1.00 88.88 143 LEU A N 1
ATOM 1091 C CA . LEU A 1 143 ? 9.709 -8.756 -1.604 1.00 88.88 143 LEU A CA 1
ATOM 1092 C C . LEU A 1 143 ? 10.793 -8.114 -2.473 1.00 88.88 143 LEU A C 1
ATOM 1094 O O . LEU A 1 143 ? 10.480 -7.495 -3.495 1.00 88.88 143 LEU A O 1
ATOM 1098 N N . PHE A 1 144 ? 12.060 -8.255 -2.075 1.00 86.56 144 PHE A N 1
ATOM 1099 C CA . PHE A 1 144 ? 13.199 -7.693 -2.797 1.00 86.56 144 PHE A CA 1
ATOM 1100 C C . PHE A 1 144 ? 13.391 -8.377 -4.154 1.00 86.56 144 PHE A C 1
ATOM 1102 O O . PHE A 1 144 ? 13.641 -7.705 -5.158 1.00 86.56 144 PHE A O 1
ATOM 1109 N N . GLU A 1 145 ? 13.194 -9.695 -4.200 1.00 90.44 145 GLU A N 1
ATOM 1110 C CA . GLU A 1 145 ? 13.189 -10.476 -5.439 1.00 90.44 145 GLU A CA 1
ATOM 1111 C C . GLU A 1 145 ? 12.078 -10.007 -6.383 1.00 90.44 145 GLU A C 1
ATOM 1113 O O . GLU A 1 145 ? 12.362 -9.654 -7.524 1.00 90.44 145 GLU A O 1
ATOM 1118 N N . ARG A 1 146 ? 10.834 -9.866 -5.896 1.00 92.12 146 ARG A N 1
ATOM 1119 C CA . ARG A 1 146 ? 9.705 -9.362 -6.706 1.00 92.12 146 ARG A CA 1
ATOM 1120 C C . ARG A 1 146 ? 9.953 -7.959 -7.255 1.00 92.12 146 ARG A C 1
ATOM 1122 O O . ARG A 1 146 ? 9.588 -7.664 -8.392 1.00 92.12 146 ARG A O 1
ATOM 1129 N N . ARG A 1 147 ? 10.560 -7.074 -6.456 1.00 92.62 147 ARG A N 1
ATOM 1130 C CA . ARG A 1 147 ? 10.961 -5.737 -6.920 1.00 92.62 147 ARG A CA 1
ATOM 1131 C C . ARG A 1 147 ? 12.018 -5.837 -8.020 1.00 92.62 147 ARG A C 1
ATOM 1133 O O . ARG A 1 147 ? 11.920 -5.121 -9.013 1.00 92.62 147 ARG A O 1
ATOM 1140 N N . SER A 1 148 ? 13.021 -6.688 -7.832 1.00 92.62 148 SER A N 1
ATOM 1141 C CA . SER A 1 148 ? 14.113 -6.881 -8.789 1.00 92.62 148 SER A CA 1
ATOM 1142 C C . SER A 1 148 ? 13.595 -7.435 -10.114 1.00 92.62 148 SER A C 1
ATOM 1144 O O . SER A 1 148 ? 13.819 -6.811 -11.148 1.00 92.62 148 SER A O 1
ATOM 1146 N N . GLU A 1 149 ? 12.780 -8.490 -10.062 1.00 95.00 149 GLU A N 1
ATOM 1147 C CA . GLU A 1 149 ? 12.090 -9.076 -11.215 1.00 95.00 149 GLU A CA 1
ATOM 1148 C C . GLU A 1 149 ? 11.235 -8.029 -11.943 1.00 95.00 149 GLU A C 1
ATOM 1150 O O . GLU A 1 149 ? 11.276 -7.912 -13.166 1.00 95.00 149 GLU A O 1
ATOM 1155 N N . ALA A 1 150 ? 10.477 -7.207 -11.207 1.00 96.44 150 ALA A N 1
ATOM 1156 C CA . ALA A 1 150 ? 9.698 -6.132 -11.810 1.00 96.44 150 ALA A CA 1
ATOM 1157 C C . ALA A 1 150 ? 10.592 -5.160 -12.596 1.00 96.44 150 ALA A C 1
ATOM 1159 O O . ALA A 1 150 ? 10.259 -4.804 -13.723 1.00 96.44 150 ALA A O 1
ATOM 1160 N N . LEU A 1 151 ? 11.723 -4.727 -12.045 1.00 95.62 151 LEU A N 1
ATOM 1161 C CA . LEU A 1 151 ? 12.610 -3.776 -12.722 1.00 95.62 151 LEU A CA 1
ATOM 1162 C C . LEU A 1 151 ? 13.370 -4.402 -13.899 1.00 95.62 151 LEU A C 1
ATOM 1164 O O . LEU A 1 151 ? 13.580 -3.732 -14.909 1.00 95.62 151 LEU A O 1
ATOM 1168 N N . GLU A 1 152 ? 13.720 -5.681 -13.808 1.00 95.25 152 GLU A N 1
ATOM 1169 C CA . GLU A 1 152 ? 14.292 -6.451 -14.917 1.00 95.25 152 GLU A CA 1
ATOM 1170 C C . GLU A 1 152 ? 13.294 -6.592 -16.067 1.00 95.25 152 GLU A C 1
ATOM 1172 O O . GLU A 1 152 ? 13.640 -6.299 -17.210 1.00 95.25 152 GLU A O 1
ATOM 1177 N N . ASN A 1 153 ? 12.031 -6.898 -15.759 1.00 96.56 153 ASN A N 1
ATOM 1178 C CA . ASN A 1 153 ? 10.944 -6.913 -16.735 1.00 96.56 153 ASN A CA 1
ATOM 1179 C C . ASN A 1 153 ? 10.766 -5.542 -17.408 1.00 96.56 153 ASN A C 1
ATOM 1181 O O . ASN A 1 153 ? 10.520 -5.470 -18.610 1.00 96.56 153 ASN A O 1
ATOM 1185 N N . LEU A 1 154 ? 10.909 -4.432 -16.670 1.00 97.06 154 LEU A N 1
ATOM 1186 C CA . LEU A 1 154 ? 10.869 -3.107 -17.293 1.00 97.06 154 LEU A CA 1
ATOM 1187 C C . LEU A 1 154 ? 12.033 -2.929 -18.268 1.00 97.06 154 LEU A C 1
ATOM 1189 O O . LEU A 1 154 ? 11.816 -2.471 -19.386 1.00 97.06 154 LEU A O 1
ATOM 1193 N N . ASN A 1 155 ? 13.252 -3.282 -17.860 1.00 95.69 155 ASN A N 1
ATOM 1194 C CA . ASN A 1 155 ? 14.412 -3.189 -18.738 1.00 95.69 155 ASN A CA 1
ATOM 1195 C C . ASN A 1 155 ? 14.219 -4.042 -20.005 1.00 95.69 155 ASN A C 1
ATOM 1197 O O . ASN A 1 155 ? 14.435 -3.541 -21.107 1.00 95.69 155 ASN A O 1
ATOM 1201 N N . GLU A 1 156 ? 13.719 -5.274 -19.865 1.00 95.94 156 GLU A N 1
ATOM 1202 C CA . GLU A 1 156 ? 13.353 -6.143 -20.989 1.00 95.94 156 GLU A CA 1
ATOM 1203 C C . GLU A 1 156 ? 12.335 -5.463 -21.917 1.00 95.94 156 GLU A C 1
ATOM 1205 O O . GLU A 1 156 ? 12.533 -5.430 -23.133 1.00 95.94 156 GLU A O 1
ATOM 1210 N N . ALA A 1 157 ? 11.277 -4.861 -21.364 1.00 96.94 157 ALA A N 1
ATOM 1211 C CA . ALA A 1 157 ? 10.269 -4.151 -22.148 1.00 96.94 157 ALA A CA 1
ATOM 1212 C C . ALA A 1 157 ? 10.871 -2.997 -22.966 1.00 96.94 157 ALA A C 1
ATOM 1214 O O . ALA A 1 157 ? 10.441 -2.747 -24.093 1.00 96.94 157 ALA A O 1
ATOM 1215 N N . LEU A 1 158 ? 11.859 -2.286 -22.417 1.00 95.81 158 LEU A N 1
ATOM 1216 C CA . LEU A 1 158 ? 12.480 -1.141 -23.082 1.00 95.81 158 LEU A CA 1
ATOM 1217 C C . LEU A 1 158 ? 13.409 -1.556 -24.224 1.00 95.81 158 LEU A C 1
ATOM 1219 O O . LEU A 1 158 ? 13.424 -0.867 -25.244 1.00 95.81 158 LEU A O 1
ATOM 1223 N N . ILE A 1 159 ? 14.131 -2.671 -24.089 1.00 95.56 159 ILE A N 1
ATOM 1224 C CA . ILE A 1 159 ? 15.070 -3.152 -25.118 1.00 95.56 159 ILE A CA 1
ATOM 1225 C C . ILE A 1 159 ? 14.410 -4.049 -26.176 1.00 95.56 159 ILE A C 1
ATOM 1227 O O . ILE A 1 159 ? 14.943 -4.189 -27.275 1.00 95.56 159 ILE A O 1
ATOM 1231 N N . SER A 1 160 ? 13.260 -4.653 -25.864 1.00 96.44 160 SER A N 1
ATOM 1232 C CA . SER A 1 160 ? 12.583 -5.603 -26.753 1.00 96.44 160 SER A CA 1
ATOM 1233 C C . SER A 1 160 ? 11.800 -4.927 -27.876 1.00 96.44 160 SER A C 1
ATOM 1235 O O . SER A 1 160 ? 11.258 -3.823 -27.725 1.00 96.44 160 SER A O 1
ATOM 1237 N N . ASP A 1 161 ? 11.668 -5.658 -28.983 1.00 95.94 161 ASP A N 1
ATOM 1238 C CA . ASP A 1 161 ? 10.730 -5.345 -30.053 1.00 95.94 161 ASP A CA 1
ATOM 1239 C C . ASP A 1 161 ? 9.269 -5.548 -29.606 1.00 95.94 161 ASP A C 1
ATOM 1241 O O . ASP A 1 161 ? 8.969 -5.965 -28.482 1.00 95.94 161 ASP A O 1
ATOM 1245 N N . ILE A 1 162 ? 8.319 -5.234 -30.489 1.00 95.38 162 ILE A N 1
ATOM 1246 C CA . ILE A 1 162 ? 6.897 -5.311 -30.137 1.00 95.38 162 ILE A CA 1
ATOM 1247 C C . ILE A 1 162 ? 6.450 -6.728 -29.754 1.00 95.38 162 ILE A C 1
ATOM 1249 O O . ILE A 1 162 ? 5.596 -6.894 -28.882 1.00 95.38 162 ILE A O 1
ATOM 1253 N N . ARG A 1 163 ? 7.040 -7.752 -30.379 1.00 96.62 163 ARG A N 1
ATOM 1254 C CA . ARG A 1 163 ? 6.682 -9.146 -30.131 1.00 96.62 163 ARG A CA 1
ATOM 1255 C C . ARG A 1 163 ? 7.142 -9.575 -28.741 1.00 96.62 163 ARG A C 1
ATOM 1257 O O . ARG A 1 163 ? 6.316 -10.059 -27.970 1.00 96.62 163 ARG A O 1
ATOM 1264 N N . GLY A 1 164 ? 8.399 -9.296 -28.388 1.00 97.12 164 GLY A N 1
ATOM 1265 C CA . GLY A 1 164 ? 8.939 -9.577 -27.055 1.00 97.12 164 GLY A CA 1
ATOM 1266 C C . GLY A 1 164 ? 8.171 -8.852 -25.947 1.00 97.12 164 GLY A C 1
ATOM 1267 O O . GLY A 1 164 ? 7.854 -9.439 -24.914 1.00 97.12 164 GLY A O 1
ATOM 1268 N N . ARG A 1 165 ? 7.743 -7.606 -26.188 1.00 97.56 165 ARG A N 1
ATOM 1269 C CA . ARG A 1 165 ? 6.907 -6.864 -25.230 1.00 97.56 165 ARG A CA 1
ATOM 1270 C C . ARG A 1 165 ? 5.551 -7.521 -24.970 1.00 97.56 165 ARG A C 1
ATOM 1272 O O . ARG A 1 165 ? 5.077 -7.512 -23.836 1.00 97.56 165 ARG A O 1
ATOM 1279 N N . PHE A 1 166 ? 4.905 -8.070 -25.996 1.00 97.00 166 PHE A N 1
ATOM 1280 C CA . PHE A 1 166 ? 3.624 -8.765 -25.829 1.00 97.00 166 PHE A CA 1
ATOM 1281 C C . PHE A 1 166 ? 3.794 -10.126 -25.149 1.00 97.00 166 PHE A C 1
ATOM 1283 O O . PHE A 1 166 ? 2.959 -10.505 -24.329 1.00 97.00 166 PHE A O 1
ATOM 1290 N N . GLU A 1 167 ? 4.897 -10.826 -25.408 1.00 97.38 167 GLU A N 1
ATOM 1291 C CA . GLU A 1 167 ? 5.252 -12.038 -24.664 1.00 97.38 167 GLU A CA 1
ATOM 1292 C C . GLU A 1 167 ? 5.493 -11.730 -23.179 1.00 97.38 167 GLU A C 1
ATOM 1294 O O . GLU A 1 167 ? 4.976 -12.434 -22.310 1.00 97.38 167 GLU A O 1
ATOM 1299 N N . LEU A 1 168 ? 6.198 -10.637 -22.870 1.00 97.25 168 LEU A N 1
ATOM 1300 C CA . LEU A 1 168 ? 6.369 -10.161 -21.500 1.00 97.25 168 LEU A CA 1
ATOM 1301 C C . LEU A 1 168 ? 5.028 -9.788 -20.850 1.00 97.25 168 LEU A C 1
ATOM 1303 O O . LEU A 1 168 ? 4.781 -10.172 -19.707 1.00 97.25 168 LEU A O 1
ATOM 1307 N N . ALA A 1 169 ? 4.142 -9.086 -21.564 1.00 96.81 169 ALA A N 1
ATOM 1308 C CA . ALA A 1 169 ? 2.810 -8.748 -21.062 1.00 96.81 169 ALA A CA 1
ATOM 1309 C C . ALA A 1 169 ? 2.013 -10.002 -20.656 1.00 96.81 169 ALA A C 1
ATOM 1311 O O . ALA A 1 169 ? 1.391 -10.019 -19.589 1.00 96.81 169 ALA A O 1
ATOM 1312 N N . ASP A 1 170 ? 2.076 -11.068 -21.461 1.00 95.81 170 ASP A N 1
ATOM 1313 C CA . ASP A 1 170 ? 1.433 -12.347 -21.144 1.00 95.81 170 ASP A CA 1
ATOM 1314 C C . ASP A 1 170 ? 2.062 -13.009 -19.905 1.00 95.81 170 ASP A C 1
ATOM 1316 O O . ASP A 1 170 ? 1.334 -13.476 -19.025 1.00 95.81 170 ASP A O 1
ATOM 1320 N N . ARG A 1 171 ? 3.397 -12.968 -19.757 1.00 95.75 171 ARG A N 1
ATOM 1321 C CA . ARG A 1 171 ? 4.091 -13.470 -18.552 1.00 95.75 171 ARG A CA 1
ATOM 1322 C C . ARG A 1 171 ? 3.727 -12.688 -17.289 1.00 95.75 171 ARG A C 1
ATOM 1324 O O . ARG A 1 171 ? 3.437 -13.303 -16.262 1.00 95.75 171 ARG A O 1
ATOM 1331 N N . MET A 1 172 ? 3.681 -11.355 -17.366 1.00 94.69 172 MET A N 1
ATOM 1332 C CA . MET A 1 172 ? 3.316 -10.478 -16.244 1.00 94.69 172 MET A CA 1
ATOM 1333 C C . MET A 1 172 ? 1.914 -10.795 -15.706 1.00 94.69 172 MET A C 1
ATOM 1335 O O . MET A 1 172 ? 1.706 -10.903 -14.489 1.00 94.69 172 MET A O 1
ATOM 1339 N N . VAL A 1 173 ? 0.942 -10.977 -16.607 1.00 94.81 173 VAL A N 1
ATOM 1340 C CA . VAL A 1 173 ? -0.417 -11.389 -16.230 1.00 94.81 173 VAL A CA 1
ATOM 1341 C C . VAL A 1 173 ? -0.411 -12.821 -15.713 1.00 94.81 173 VAL A C 1
ATOM 1343 O O . VAL A 1 173 ? -0.965 -13.081 -14.641 1.00 94.81 173 VAL A O 1
ATOM 1346 N N . GLY A 1 174 ? 0.260 -13.726 -16.426 1.00 92.69 174 GLY A N 1
ATOM 1347 C CA . GLY A 1 174 ? 0.460 -15.128 -16.081 1.00 92.69 174 GLY A CA 1
ATOM 1348 C C . GLY A 1 174 ? -0.839 -15.899 -15.829 1.00 92.69 174 GLY A C 1
ATOM 1349 O O . GLY A 1 174 ? -1.946 -15.461 -16.140 1.00 92.69 174 GLY A O 1
ATOM 1350 N N . ARG A 1 175 ? -0.723 -17.080 -15.216 1.00 91.44 175 ARG A N 1
ATOM 1351 C CA . ARG A 1 175 ? -1.871 -17.926 -14.837 1.00 91.44 175 ARG A CA 1
ATOM 1352 C C . ARG A 1 175 ? -2.254 -17.721 -13.367 1.00 91.44 175 ARG A C 1
ATOM 1354 O O . ARG A 1 175 ? -1.441 -17.247 -12.575 1.00 91.44 175 ARG A O 1
ATOM 1361 N N . GLY A 1 176 ? -3.480 -18.092 -13.001 1.00 91.88 176 GLY A N 1
ATOM 1362 C CA . GLY A 1 176 ? -3.968 -18.071 -11.618 1.00 91.88 176 GLY A CA 1
ATOM 1363 C C . GLY A 1 176 ? -5.351 -17.439 -11.469 1.00 91.88 176 GLY A C 1
ATOM 1364 O O . GLY A 1 176 ? -6.007 -17.096 -12.448 1.00 91.88 176 GLY A O 1
ATOM 1365 N N . LYS A 1 177 ? -5.805 -17.289 -10.220 1.00 92.94 177 LYS A N 1
ATOM 1366 C CA . LYS A 1 177 ? -7.070 -16.605 -9.916 1.00 92.94 177 LYS A CA 1
ATOM 1367 C C . LYS A 1 177 ? -6.935 -15.106 -10.204 1.00 92.94 177 LYS A C 1
ATOM 1369 O O . LYS A 1 177 ? -5.943 -14.493 -9.807 1.00 92.94 177 LYS A O 1
ATOM 1374 N N . LEU A 1 178 ? -7.964 -14.507 -10.804 1.00 89.94 178 LEU A N 1
ATOM 1375 C CA . LEU A 1 178 ? -7.964 -13.098 -11.216 1.00 89.94 178 LEU A CA 1
ATOM 1376 C C . LEU A 1 178 ? -7.561 -12.102 -10.103 1.00 89.94 178 LEU A C 1
ATOM 1378 O O . LEU A 1 178 ? -6.780 -11.199 -10.400 1.00 89.94 178 LEU A O 1
ATOM 1382 N N . PRO A 1 179 ? -7.993 -12.248 -8.830 1.00 89.75 179 PRO A N 1
ATOM 1383 C CA . PRO A 1 179 ? -7.542 -11.356 -7.757 1.00 89.75 179 PRO A CA 1
ATOM 1384 C C . PRO A 1 179 ? -6.025 -11.407 -7.521 1.00 89.75 179 PRO A C 1
ATOM 1386 O O . PRO A 1 179 ? -5.391 -10.377 -7.301 1.00 89.75 179 PRO A O 1
ATOM 1389 N N . VAL A 1 180 ? -5.421 -12.596 -7.630 1.00 91.12 180 VAL A N 1
ATOM 1390 C CA . VAL A 1 180 ? -3.973 -12.791 -7.458 1.00 91.12 180 VAL A CA 1
ATOM 1391 C C . VAL A 1 180 ? -3.209 -12.176 -8.628 1.00 91.12 180 VAL A C 1
ATOM 1393 O O . VAL A 1 180 ? -2.238 -11.454 -8.408 1.00 91.12 180 VAL A O 1
ATOM 1396 N N . GLN A 1 181 ? -3.677 -12.406 -9.859 1.00 93.06 181 GLN A N 1
ATOM 1397 C CA . GLN A 1 181 ? -3.104 -11.794 -11.064 1.00 93.06 181 GLN A CA 1
ATOM 1398 C C . GLN A 1 181 ? -3.147 -10.264 -10.978 1.00 93.06 181 GLN A C 1
ATOM 1400 O O . GLN A 1 181 ? -2.134 -9.606 -11.203 1.00 93.06 181 GLN A O 1
AT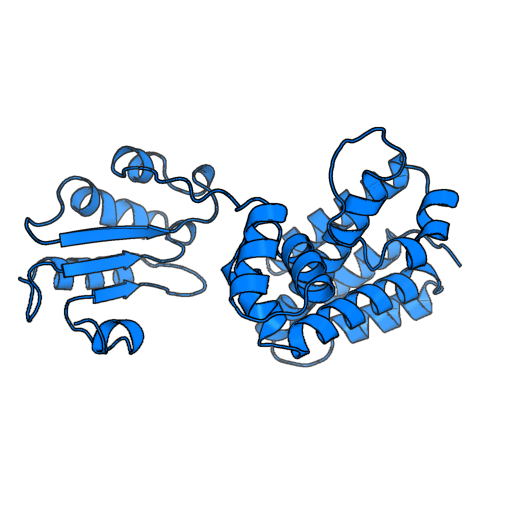OM 1405 N N . ARG A 1 182 ? -4.297 -9.697 -10.591 1.00 92.75 182 ARG A N 1
ATOM 1406 C CA . ARG A 1 182 ? -4.494 -8.248 -10.448 1.00 92.75 182 ARG A CA 1
ATOM 1407 C C . ARG A 1 182 ? -3.533 -7.653 -9.424 1.00 92.75 182 ARG A C 1
ATOM 1409 O O . ARG A 1 182 ? -2.868 -6.671 -9.733 1.00 92.75 182 ARG A O 1
ATOM 1416 N N . ARG A 1 183 ? -3.402 -8.278 -8.248 1.00 91.31 183 ARG A N 1
ATOM 1417 C CA . ARG A 1 183 ? -2.462 -7.846 -7.203 1.00 91.31 183 ARG A CA 1
ATOM 1418 C C . ARG A 1 183 ? -1.011 -7.869 -7.688 1.00 91.31 183 ARG A C 1
ATOM 1420 O O . ARG A 1 183 ? -0.282 -6.915 -7.439 1.00 91.31 183 ARG A O 1
ATOM 1427 N N . ARG A 1 184 ? -0.600 -8.926 -8.401 1.00 92.69 184 ARG A N 1
ATOM 1428 C CA . ARG A 1 184 ? 0.753 -9.030 -8.970 1.00 92.69 184 ARG A CA 1
ATOM 1429 C C . ARG A 1 184 ? 1.014 -7.935 -10.004 1.00 92.69 184 ARG A C 1
ATOM 1431 O O . ARG A 1 184 ? 1.965 -7.182 -9.840 1.00 92.69 184 ARG A O 1
ATOM 1438 N N . VAL A 1 185 ? 0.148 -7.810 -11.015 1.00 95.31 185 VAL A N 1
ATOM 1439 C CA . VAL A 1 185 ? 0.282 -6.788 -12.070 1.00 95.31 185 VAL A CA 1
ATOM 1440 C C . VAL A 1 185 ? 0.314 -5.390 -11.462 1.00 95.31 185 VAL A C 1
ATOM 1442 O O . VAL A 1 185 ? 1.188 -4.599 -11.802 1.00 95.31 185 VAL A O 1
ATOM 1445 N N . ARG A 1 186 ? -0.591 -5.096 -10.520 1.00 95.00 186 ARG A N 1
ATOM 1446 C CA . ARG A 1 186 ? -0.605 -3.823 -9.795 1.00 95.00 186 ARG A CA 1
ATOM 1447 C C . ARG A 1 186 ? 0.741 -3.555 -9.117 1.00 95.00 186 ARG A C 1
ATOM 1449 O O . ARG A 1 186 ? 1.312 -2.496 -9.346 1.00 95.00 186 ARG A O 1
ATOM 1456 N N . SER A 1 187 ? 1.263 -4.516 -8.352 1.00 93.50 187 SER A N 1
ATOM 1457 C CA . SER A 1 187 ? 2.554 -4.376 -7.668 1.00 93.50 187 SER A CA 1
ATOM 1458 C C . SER A 1 187 ? 3.698 -4.095 -8.648 1.00 93.50 187 SER A C 1
ATOM 1460 O O . SER A 1 187 ? 4.517 -3.221 -8.383 1.00 93.50 187 SER A O 1
ATOM 1462 N N . THR A 1 188 ? 3.747 -4.785 -9.793 1.00 96.31 188 THR A N 1
ATOM 1463 C CA . THR A 1 188 ? 4.765 -4.540 -10.827 1.00 96.31 188 THR A CA 1
ATOM 1464 C C . THR A 1 188 ? 4.652 -3.129 -11.406 1.00 96.31 188 THR A C 1
ATOM 1466 O O . THR A 1 188 ? 5.653 -2.423 -11.512 1.00 96.31 188 THR A O 1
ATOM 1469 N N . LEU A 1 189 ? 3.435 -2.681 -11.731 1.00 97.06 189 LEU A N 1
ATOM 1470 C CA . LEU A 1 189 ? 3.194 -1.340 -12.269 1.00 97.06 189 LEU A CA 1
ATOM 1471 C C . LEU A 1 189 ? 3.512 -0.230 -11.256 1.00 97.06 189 LEU A C 1
ATOM 1473 O O . LEU A 1 189 ? 4.025 0.816 -11.648 1.00 97.06 189 LEU A O 1
ATOM 1477 N N . GLU A 1 190 ? 3.251 -0.446 -9.964 1.00 95.19 190 GLU A N 1
ATOM 1478 C CA . GLU A 1 190 ? 3.651 0.474 -8.890 1.00 95.19 190 GLU A CA 1
ATOM 1479 C C . GLU A 1 190 ? 5.180 0.591 -8.794 1.00 95.19 190 GLU A C 1
ATOM 1481 O O . GLU A 1 190 ? 5.708 1.701 -8.678 1.00 95.19 190 GLU A O 1
ATOM 1486 N N . THR A 1 191 ? 5.907 -0.526 -8.915 1.00 95.44 191 THR A N 1
ATOM 1487 C CA . THR A 1 191 ? 7.376 -0.522 -8.978 1.00 95.44 191 THR A CA 1
ATOM 1488 C C . THR A 1 191 ? 7.886 0.228 -10.210 1.00 95.44 191 THR A C 1
ATOM 1490 O O . THR A 1 191 ? 8.780 1.067 -10.086 1.00 95.44 191 THR A O 1
ATOM 1493 N N . TRP A 1 192 ? 7.290 0.002 -11.384 1.00 97.38 192 TRP A N 1
ATOM 1494 C CA . TRP A 1 192 ? 7.658 0.715 -12.614 1.00 97.38 192 TRP A CA 1
ATOM 1495 C C . TRP A 1 192 ? 7.406 2.214 -12.489 1.00 97.38 192 TRP A C 1
ATOM 1497 O O . TRP A 1 192 ? 8.267 3.016 -12.844 1.00 97.38 192 TRP A O 1
ATOM 1507 N N . LEU A 1 193 ? 6.251 2.604 -11.945 1.00 96.31 193 LEU A N 1
ATOM 1508 C CA . LEU A 1 193 ? 5.904 4.002 -11.713 1.00 96.31 193 LEU A CA 1
ATOM 1509 C C . LEU A 1 193 ? 6.887 4.674 -10.746 1.00 96.31 193 LEU A C 1
ATOM 1511 O O . LEU A 1 193 ? 7.267 5.822 -10.971 1.00 96.31 193 LEU A O 1
ATOM 1515 N N . SER A 1 194 ? 7.326 3.962 -9.703 1.00 93.75 194 SER A N 1
ATOM 1516 C CA . SER A 1 194 ? 8.332 4.452 -8.756 1.00 93.75 194 SER A CA 1
ATOM 1517 C C . SER A 1 194 ? 9.651 4.801 -9.454 1.00 93.75 194 SER A C 1
ATOM 1519 O O . SER A 1 194 ? 10.164 5.901 -9.251 1.00 93.75 194 SER A O 1
ATOM 1521 N N . LEU A 1 195 ? 10.158 3.919 -10.325 1.00 95.00 195 LEU A N 1
ATOM 1522 C CA . LEU A 1 195 ? 11.387 4.174 -11.081 1.00 95.00 195 LEU A CA 1
ATOM 1523 C C . LEU A 1 195 ? 11.198 5.288 -12.119 1.00 95.00 195 LEU A C 1
ATOM 1525 O O . LEU A 1 195 ? 12.008 6.206 -12.189 1.00 95.00 195 LEU A O 1
ATOM 1529 N N . TRP A 1 196 ? 10.111 5.261 -12.896 1.00 94.94 196 TRP A N 1
ATOM 1530 C CA . TRP A 1 196 ? 9.836 6.294 -13.902 1.00 94.94 196 TRP A CA 1
ATOM 1531 C C . TRP A 1 196 ? 9.670 7.688 -13.304 1.00 94.94 196 TRP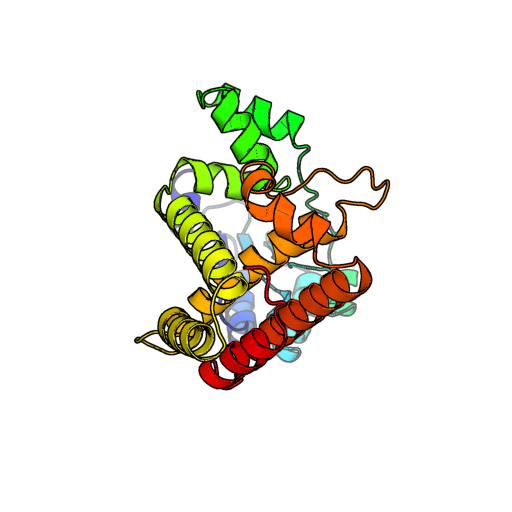 A C 1
ATOM 1533 O O . TRP A 1 196 ? 9.985 8.678 -13.961 1.00 94.94 196 TRP A O 1
ATOM 1543 N N . ARG A 1 197 ? 9.208 7.779 -12.057 1.00 92.19 197 ARG A N 1
ATOM 1544 C CA . ARG A 1 197 ? 9.183 9.030 -11.304 1.00 92.19 197 ARG A CA 1
ATOM 1545 C C . ARG A 1 197 ? 10.598 9.539 -11.011 1.00 92.19 197 ARG A C 1
ATOM 1547 O O . ARG A 1 197 ? 10.842 10.727 -11.190 1.00 92.19 197 ARG A O 1
ATOM 1554 N N . ASP A 1 198 ? 11.524 8.667 -10.611 1.00 92.00 198 ASP A N 1
ATOM 1555 C CA . ASP A 1 198 ? 12.922 9.060 -10.391 1.00 92.00 198 ASP A CA 1
ATOM 1556 C C . ASP A 1 198 ? 13.579 9.502 -11.710 1.00 92.00 198 ASP A C 1
ATOM 1558 O O . ASP A 1 198 ? 14.178 10.574 -11.774 1.00 92.00 198 ASP A O 1
ATOM 1562 N N . LEU A 1 199 ? 13.361 8.748 -12.796 1.00 91.94 199 LEU A N 1
ATOM 1563 C CA . LEU A 1 199 ? 13.839 9.102 -14.139 1.00 91.94 199 LEU A CA 1
ATOM 1564 C C . LEU A 1 199 ? 13.217 10.399 -14.669 1.00 91.94 199 LEU A C 1
ATOM 1566 O O . LEU A 1 199 ? 13.846 11.107 -15.453 1.00 91.94 199 LEU A O 1
ATOM 1570 N N . LEU A 1 200 ? 11.974 10.711 -14.292 1.00 90.19 200 LEU A N 1
ATOM 1571 C CA . LEU A 1 200 ? 11.332 11.972 -14.651 1.00 90.19 200 LEU A CA 1
ATOM 1572 C C . LEU A 1 200 ? 12.006 13.145 -13.943 1.00 90.19 200 LEU A C 1
ATOM 1574 O O . LEU A 1 200 ? 12.228 14.158 -14.591 1.00 90.19 200 LEU A O 1
ATOM 1578 N N . TYR A 1 201 ? 12.328 13.016 -12.653 1.00 87.69 201 TYR A N 1
ATOM 1579 C CA . TYR A 1 201 ? 13.017 14.073 -11.909 1.00 87.69 201 TYR A CA 1
ATOM 1580 C C . TYR A 1 201 ? 14.476 14.237 -12.337 1.00 87.69 201 TYR A C 1
ATOM 1582 O O . TYR A 1 201 ? 14.994 15.351 -12.303 1.00 87.69 201 TYR A O 1
ATOM 1590 N N . GLN A 1 202 ? 15.124 13.169 -12.805 1.00 81.44 202 GLN A N 1
ATOM 1591 C CA . GLN A 1 202 ? 16.488 13.233 -13.316 1.00 81.44 202 GLN A CA 1
ATOM 1592 C C . GLN A 1 202 ? 16.569 14.122 -14.570 1.00 81.44 202 GLN A C 1
ATOM 1594 O O . GLN A 1 202 ? 15.998 13.820 -15.618 1.00 81.44 202 GLN A O 1
ATOM 1599 N N . GLY A 1 203 ? 17.297 15.233 -14.472 1.00 67.94 203 GLY A N 1
ATOM 1600 C CA . GLY A 1 203 ? 17.381 16.255 -15.524 1.00 67.94 203 GLY A CA 1
ATOM 1601 C C . GLY A 1 203 ? 16.543 17.506 -15.245 1.00 67.94 203 GLY A C 1
ATOM 1602 O O . GLY A 1 203 ? 16.692 18.500 -15.951 1.00 67.94 203 GLY A O 1
ATOM 1603 N N . TYR A 1 204 ? 15.731 17.496 -14.187 1.00 74.81 204 TYR A N 1
ATOM 1604 C CA . TYR A 1 204 ? 15.254 18.713 -13.537 1.00 74.81 204 TYR A CA 1
ATOM 1605 C C . TYR A 1 204 ? 16.130 18.981 -12.309 1.00 74.81 204 TYR A C 1
ATOM 1607 O O . TYR A 1 204 ? 16.577 18.044 -11.651 1.00 74.81 204 TYR A O 1
ATOM 1615 N N . GLN A 1 205 ? 16.376 20.250 -11.973 1.00 71.19 205 GLN A N 1
ATOM 1616 C CA . GLN A 1 205 ? 17.083 20.654 -10.744 1.00 71.19 205 GLN A CA 1
ATOM 1617 C C . GLN A 1 205 ? 16.190 20.463 -9.500 1.00 71.19 205 GLN A C 1
ATOM 1619 O O . GLN A 1 205 ? 15.990 21.377 -8.707 1.00 71.19 205 GLN A O 1
ATOM 1624 N N . ALA A 1 206 ? 15.565 19.293 -9.377 1.00 74.19 206 ALA A N 1
ATOM 1625 C CA . ALA A 1 206 ? 14.681 18.958 -8.278 1.00 74.19 206 ALA A CA 1
ATOM 1626 C C . ALA A 1 206 ? 15.502 18.403 -7.108 1.00 74.19 206 ALA A C 1
ATOM 1628 O O . ALA A 1 206 ? 16.186 17.393 -7.251 1.00 74.19 206 ALA A O 1
ATOM 1629 N N . GLU A 1 207 ? 15.376 19.012 -5.930 1.00 77.94 207 GLU A N 1
ATOM 1630 C CA . GLU A 1 207 ? 15.942 18.501 -4.673 1.00 77.94 207 GLU A CA 1
ATOM 1631 C C . GLU A 1 207 ? 15.070 17.370 -4.095 1.00 77.94 207 GLU A C 1
ATOM 1633 O O . GLU A 1 207 ? 14.615 17.409 -2.953 1.00 77.94 207 GLU A O 1
ATOM 1638 N N . VAL A 1 208 ? 14.770 16.362 -4.918 1.00 79.81 208 VAL A N 1
ATOM 1639 C CA . VAL A 1 208 ? 13.949 15.212 -4.526 1.00 79.81 208 VAL A CA 1
ATOM 1640 C C . VAL A 1 208 ? 14.827 13.962 -4.525 1.00 79.81 208 VAL A C 1
ATOM 1642 O O . VAL A 1 208 ? 15.284 13.550 -5.593 1.00 79.81 208 VAL A O 1
ATOM 1645 N N . PRO A 1 209 ? 15.048 13.319 -3.363 1.00 82.19 209 PRO A N 1
ATOM 1646 C CA . PRO A 1 209 ? 15.805 12.077 -3.299 1.00 82.19 209 PRO A CA 1
ATOM 1647 C C . PRO A 1 209 ? 15.145 10.976 -4.147 1.00 82.19 209 PRO A C 1
ATOM 1649 O O . PRO A 1 209 ? 13.916 10.806 -4.082 1.00 82.19 209 PRO A O 1
ATOM 1652 N N . PRO A 1 210 ? 15.924 10.201 -4.922 1.00 88.06 210 PRO A N 1
ATOM 1653 C CA . PRO A 1 210 ? 15.380 9.099 -5.702 1.00 88.06 210 PRO A CA 1
ATOM 1654 C C . PRO A 1 210 ? 14.876 7.973 -4.793 1.00 88.06 210 PRO A C 1
ATOM 1656 O O . PRO A 1 210 ? 15.438 7.705 -3.733 1.00 88.06 210 PRO A O 1
ATOM 1659 N N . ARG A 1 211 ? 13.816 7.285 -5.224 1.00 88.31 211 ARG A N 1
ATOM 1660 C CA . ARG A 1 211 ? 13.275 6.095 -4.546 1.00 88.31 211 ARG A CA 1
ATOM 1661 C C . ARG A 1 211 ? 14.034 4.818 -4.873 1.00 88.31 211 ARG A C 1
ATOM 1663 O O . ARG A 1 211 ? 13.973 3.877 -4.091 1.00 88.31 211 ARG A O 1
ATOM 1670 N N . ASN A 1 212 ? 14.692 4.762 -6.025 1.00 90.50 212 ASN A N 1
ATOM 1671 C CA . ASN A 1 212 ? 15.371 3.574 -6.540 1.00 90.50 212 ASN A CA 1
ATOM 1672 C C . ASN A 1 212 ? 16.849 3.870 -6.846 1.00 90.50 212 ASN A C 1
ATOM 1674 O O . ASN A 1 212 ? 17.289 3.621 -7.972 1.00 90.50 212 ASN A O 1
ATOM 1678 N N . PRO A 1 213 ? 17.620 4.430 -5.890 1.00 87.75 213 PRO A N 1
ATOM 1679 C CA . PRO A 1 213 ? 19.008 4.826 -6.139 1.00 87.75 213 PRO A CA 1
ATOM 1680 C C . PRO A 1 213 ? 19.873 3.654 -6.615 1.00 87.75 213 PRO A C 1
ATOM 1682 O O . PRO A 1 213 ? 20.705 3.826 -7.498 1.00 87.75 213 PRO A O 1
ATOM 1685 N N . ASP A 1 214 ? 19.607 2.451 -6.104 1.00 88.31 214 ASP A N 1
ATOM 1686 C CA . ASP A 1 214 ? 20.279 1.195 -6.449 1.00 88.31 214 ASP A CA 1
ATOM 1687 C C . ASP A 1 214 ? 20.099 0.779 -7.918 1.00 88.31 214 ASP A C 1
ATOM 1689 O O . ASP A 1 214 ? 20.846 -0.052 -8.430 1.00 88.31 214 ASP A O 1
ATOM 1693 N N . ARG A 1 215 ? 19.095 1.331 -8.608 1.00 91.06 215 ARG A N 1
ATOM 1694 C CA . ARG A 1 215 ? 18.716 0.921 -9.967 1.00 91.06 215 ARG A CA 1
ATOM 1695 C C . ARG A 1 215 ? 18.914 2.019 -10.998 1.00 91.06 215 ARG A C 1
ATOM 1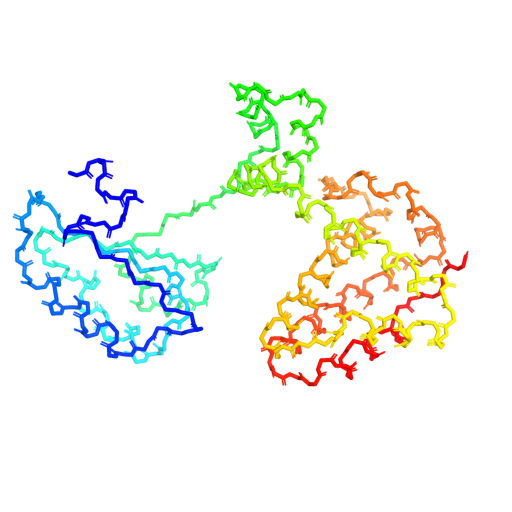697 O O . ARG A 1 215 ? 18.961 1.700 -12.180 1.00 91.06 215 ARG A O 1
ATOM 1704 N N . LEU A 1 216 ? 19.092 3.274 -10.584 1.00 89.50 216 LEU A N 1
ATOM 1705 C CA . LEU A 1 216 ? 19.328 4.389 -11.505 1.00 89.50 216 LEU A CA 1
ATOM 1706 C C . LEU A 1 216 ? 20.494 4.164 -12.485 1.00 89.50 216 LEU A C 1
ATOM 1708 O O . LEU A 1 216 ? 20.270 4.416 -13.670 1.00 89.50 216 LEU A O 1
ATOM 1712 N N . PRO A 1 217 ? 21.667 3.628 -12.076 1.00 90.56 217 PRO A N 1
ATOM 1713 C CA . PRO A 1 217 ? 22.776 3.407 -13.009 1.00 90.56 217 PRO A CA 1
ATOM 1714 C C . PRO A 1 217 ? 22.401 2.520 -14.207 1.00 90.56 217 PRO A C 1
ATOM 1716 O O . PRO A 1 217 ? 22.803 2.776 -15.338 1.00 90.56 217 PRO A O 1
ATOM 1719 N N . ALA A 1 218 ? 21.550 1.508 -14.001 1.00 90.25 218 ALA A N 1
ATOM 1720 C CA . ALA A 1 218 ? 21.115 0.608 -15.073 1.00 90.25 218 ALA A CA 1
ATOM 1721 C C . ALA A 1 218 ? 20.201 1.287 -16.115 1.00 90.25 218 ALA A C 1
ATOM 1723 O O . ALA A 1 218 ? 20.038 0.775 -17.223 1.00 90.25 218 ALA A O 1
ATOM 1724 N N . PHE A 1 219 ? 19.613 2.439 -15.777 1.00 92.12 219 PHE A N 1
ATOM 1725 C CA . PHE A 1 219 ? 18.657 3.170 -16.611 1.00 92.12 219 PHE A CA 1
ATOM 1726 C C . PHE A 1 219 ? 19.208 4.508 -17.140 1.00 92.12 219 PHE A C 1
ATOM 1728 O O . PHE A 1 219 ? 18.453 5.277 -17.737 1.00 92.12 219 PHE A O 1
ATOM 1735 N N . GLU A 1 220 ? 20.514 4.777 -17.018 1.00 88.56 220 GLU A N 1
ATOM 1736 C CA . GLU A 1 220 ? 21.150 6.002 -17.542 1.00 88.56 220 GLU A CA 1
ATOM 1737 C C . GLU A 1 220 ? 20.872 6.217 -19.039 1.00 88.56 220 GLU A C 1
ATOM 1739 O O . GLU A 1 220 ? 20.475 7.307 -19.452 1.00 88.56 220 GLU A O 1
ATOM 1744 N N . ARG A 1 221 ? 20.923 5.148 -19.846 1.00 89.75 221 ARG A N 1
ATOM 1745 C CA . ARG A 1 221 ? 20.598 5.194 -21.287 1.00 89.75 221 ARG A CA 1
ATOM 1746 C C . ARG A 1 221 ? 19.184 5.709 -21.574 1.00 89.75 221 ARG A C 1
ATOM 1748 O O . ARG A 1 221 ? 18.946 6.328 -22.611 1.00 89.75 221 ARG A O 1
ATOM 1755 N N . VAL A 1 222 ? 18.228 5.459 -20.674 1.00 90.62 222 VAL A N 1
ATOM 1756 C CA . VAL A 1 222 ? 16.851 5.968 -20.804 1.00 90.62 222 VAL A CA 1
ATOM 1757 C C . VAL A 1 222 ? 16.831 7.478 -20.621 1.00 90.62 222 VAL A C 1
ATOM 1759 O O . VAL A 1 222 ? 16.123 8.174 -21.345 1.00 90.62 222 VAL A O 1
ATOM 1762 N N . VAL A 1 223 ? 17.633 8.000 -19.696 1.00 87.19 223 VAL A N 1
ATOM 1763 C CA . VAL A 1 223 ? 17.751 9.442 -19.470 1.00 87.19 223 VAL A CA 1
ATOM 1764 C C . VAL A 1 223 ? 18.375 10.119 -20.690 1.00 87.19 223 VAL A C 1
ATOM 1766 O O . VAL A 1 223 ? 17.864 11.130 -21.165 1.00 87.19 223 VAL A O 1
ATOM 1769 N N . GLU A 1 224 ? 19.417 9.536 -21.265 1.00 87.94 224 GLU A N 1
ATOM 1770 C CA . GLU A 1 224 ? 20.077 10.101 -22.446 1.00 87.94 224 GLU A CA 1
ATOM 1771 C C . GLU A 1 224 ? 19.175 10.118 -23.688 1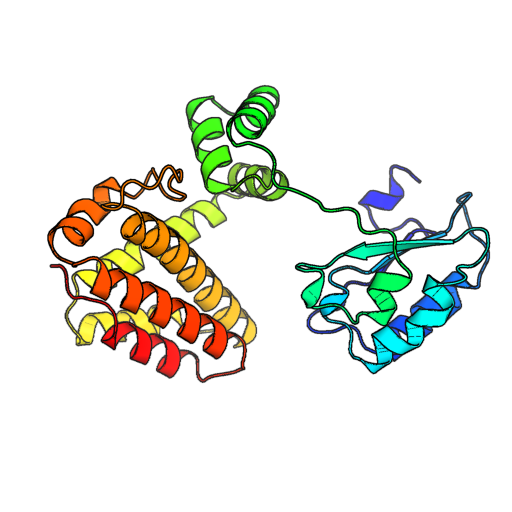.00 87.94 224 GLU A C 1
ATOM 1773 O O . GLU A 1 224 ? 19.199 11.069 -24.468 1.00 87.94 224 GLU A O 1
ATOM 1778 N N . ARG A 1 225 ? 18.364 9.071 -23.882 1.00 90.56 225 ARG A N 1
ATOM 1779 C CA . ARG A 1 225 ? 17.627 8.850 -25.140 1.00 90.56 225 ARG A CA 1
ATOM 1780 C C . ARG A 1 225 ? 16.158 9.251 -25.098 1.00 90.56 225 ARG A C 1
ATOM 1782 O O . ARG A 1 225 ? 15.558 9.488 -26.145 1.00 90.56 225 ARG A O 1
ATOM 1789 N N . VAL A 1 226 ? 15.550 9.317 -23.916 1.00 91.50 226 VAL A N 1
ATOM 1790 C CA . VAL A 1 226 ? 14.131 9.656 -23.759 1.00 91.50 226 VAL A CA 1
ATOM 1791 C C . VAL A 1 226 ? 14.017 11.064 -23.199 1.00 91.50 226 VAL A C 1
ATOM 1793 O O . VAL A 1 226 ? 14.340 11.311 -22.040 1.00 91.50 226 VAL A O 1
ATOM 1796 N N . VAL A 1 227 ? 13.516 11.994 -24.013 1.00 90.50 227 VAL A N 1
ATOM 1797 C CA . VAL A 1 227 ? 13.315 13.391 -23.597 1.00 90.50 227 VAL A CA 1
ATOM 1798 C C . VAL A 1 227 ? 12.284 13.511 -22.461 1.00 90.50 227 VAL A C 1
ATOM 1800 O O . VAL A 1 227 ? 11.341 12.712 -22.409 1.00 90.50 227 VAL A O 1
ATOM 1803 N N . PRO A 1 228 ? 12.387 14.528 -21.580 1.00 87.56 228 PRO A N 1
ATOM 1804 C CA . PRO A 1 228 ? 11.523 14.658 -20.402 1.00 87.56 228 PRO A CA 1
ATOM 1805 C C . PRO A 1 228 ? 10.013 14.593 -20.682 1.00 87.56 228 PRO A C 1
ATOM 1807 O O . PRO A 1 228 ? 9.277 13.922 -19.958 1.00 87.56 228 PRO A O 1
ATOM 1810 N N . ALA A 1 229 ? 9.546 15.204 -21.778 1.00 88.81 229 ALA A N 1
ATOM 1811 C CA . ALA A 1 229 ? 8.135 15.168 -22.177 1.00 88.81 229 ALA A CA 1
ATOM 1812 C C . ALA A 1 229 ? 7.620 13.736 -22.430 1.00 88.81 229 ALA A C 1
ATOM 1814 O O . ALA A 1 229 ? 6.503 13.396 -22.035 1.00 88.81 229 ALA A O 1
ATOM 1815 N N . HIS A 1 230 ? 8.442 12.869 -23.030 1.00 91.75 230 HIS A N 1
ATOM 1816 C CA . HIS A 1 230 ? 8.091 11.462 -23.230 1.00 91.75 230 HIS A CA 1
ATOM 1817 C C . HIS A 1 230 ? 8.108 10.679 -21.913 1.00 91.75 230 HIS A C 1
ATOM 1819 O O . HIS A 1 230 ? 7.207 9.872 -21.693 1.00 91.75 230 HIS A O 1
ATOM 1825 N N . ARG A 1 231 ? 9.047 10.957 -20.995 1.00 93.12 231 ARG A N 1
ATOM 1826 C CA . ARG A 1 231 ? 9.059 10.326 -19.658 1.00 93.12 231 ARG A CA 1
ATOM 1827 C C . ARG A 1 231 ? 7.781 10.640 -18.879 1.00 93.12 231 ARG A C 1
ATOM 1829 O O . ARG A 1 231 ? 7.176 9.742 -18.297 1.00 93.12 231 ARG A O 1
ATOM 1836 N N . TYR A 1 232 ? 7.316 11.889 -18.940 1.00 92.75 232 TYR A N 1
ATOM 1837 C CA . TYR A 1 232 ? 6.024 12.281 -18.371 1.00 92.75 232 TYR A CA 1
ATOM 1838 C C . TYR A 1 232 ? 4.857 11.509 -19.010 1.00 92.75 232 TYR A C 1
ATOM 1840 O O . TYR A 1 232 ? 3.966 11.026 -18.307 1.00 92.75 232 TYR A O 1
ATOM 1848 N N . GLY A 1 233 ? 4.883 11.327 -20.335 1.00 95.44 233 GLY A N 1
ATOM 1849 C CA . GLY A 1 233 ? 3.923 10.488 -21.056 1.00 95.44 233 GLY A CA 1
ATOM 1850 C C . GLY A 1 233 ? 3.867 9.047 -20.534 1.00 95.44 233 GLY A C 1
ATOM 1851 O O . GLY A 1 233 ? 2.773 8.509 -20.350 1.00 95.44 233 GLY A O 1
ATOM 1852 N N . VAL A 1 234 ? 5.020 8.450 -20.215 1.00 96.44 234 VAL A N 1
ATOM 1853 C CA . VAL A 1 234 ? 5.100 7.102 -19.628 1.00 96.44 234 VAL A CA 1
ATOM 1854 C C . VAL A 1 234 ? 4.532 7.067 -18.211 1.00 96.44 234 VAL A C 1
ATOM 1856 O O . VAL A 1 234 ? 3.708 6.204 -17.911 1.00 96.44 234 VAL A O 1
ATOM 1859 N N . VAL A 1 235 ? 4.891 8.031 -17.358 1.00 96.25 235 VAL A N 1
ATOM 1860 C CA . VAL A 1 235 ? 4.322 8.164 -16.002 1.00 96.25 235 VAL A CA 1
ATOM 1861 C C . VAL A 1 235 ? 2.792 8.245 -16.064 1.00 96.25 235 VAL A C 1
ATOM 1863 O O . VAL A 1 235 ? 2.093 7.542 -15.325 1.00 96.25 235 VAL A O 1
ATOM 1866 N N . LYS A 1 236 ? 2.250 9.037 -16.998 1.00 96.62 236 LYS A N 1
ATOM 1867 C CA . LYS A 1 236 ? 0.804 9.143 -17.238 1.00 96.62 236 LYS A CA 1
ATOM 1868 C C . LYS A 1 236 ? 0.201 7.815 -17.705 1.00 96.62 236 LYS A C 1
ATOM 1870 O O . LYS A 1 236 ? -0.837 7.413 -17.183 1.00 96.62 236 LYS A O 1
ATOM 1875 N N . ALA A 1 237 ? 0.839 7.122 -18.649 1.00 97.44 237 ALA A N 1
ATOM 1876 C CA . ALA A 1 237 ? 0.380 5.827 -19.148 1.00 97.44 237 ALA A CA 1
ATOM 1877 C C . ALA A 1 237 ? 0.347 4.753 -18.047 1.00 97.44 237 ALA A C 1
ATOM 1879 O O . ALA A 1 237 ? -0.650 4.039 -17.924 1.00 97.44 237 ALA A O 1
ATOM 1880 N N . LEU A 1 238 ? 1.385 4.679 -17.210 1.00 97.50 238 LEU A N 1
ATOM 1881 C CA . LEU A 1 238 ? 1.452 3.779 -16.055 1.00 97.50 238 LEU A CA 1
ATOM 1882 C C . LEU A 1 238 ? 0.335 4.069 -15.053 1.00 97.50 238 LEU A C 1
ATOM 1884 O O . LEU A 1 238 ? -0.394 3.161 -14.660 1.00 97.50 238 LEU A O 1
ATOM 1888 N N . SER A 1 239 ? 0.145 5.343 -14.709 1.00 96.25 239 SER A N 1
ATOM 1889 C CA . SER A 1 239 ? -0.890 5.780 -13.764 1.00 96.25 239 SER A CA 1
ATOM 1890 C C . SER A 1 239 ? -2.300 5.445 -14.267 1.00 96.25 239 SER A C 1
ATOM 1892 O O . SER A 1 239 ? -3.126 4.925 -13.523 1.00 96.25 239 SER A O 1
ATOM 1894 N N . GLN A 1 240 ? -2.573 5.679 -15.554 1.00 95.56 240 GLN A N 1
ATOM 1895 C CA . GLN A 1 240 ? -3.843 5.304 -16.185 1.00 95.56 240 GLN A CA 1
ATOM 1896 C C . GLN A 1 240 ? -4.055 3.786 -16.209 1.00 95.56 240 GLN A C 1
ATOM 1898 O O . GLN A 1 240 ? -5.170 3.316 -15.987 1.00 95.56 240 GLN A O 1
ATOM 1903 N N . THR A 1 241 ? -2.991 3.020 -16.458 1.00 96.69 241 THR A N 1
ATOM 1904 C CA . THR A 1 241 ? -3.052 1.554 -16.483 1.00 96.69 241 THR A CA 1
ATOM 1905 C C . THR A 1 241 ? -3.325 0.997 -15.088 1.00 96.69 241 THR A C 1
ATOM 1907 O O . THR A 1 241 ? -4.173 0.121 -14.958 1.00 96.69 241 THR A O 1
ATOM 1910 N N . LEU A 1 242 ? -2.709 1.553 -14.039 1.00 95.19 242 LEU A N 1
ATOM 1911 C CA . LEU A 1 242 ? -3.017 1.214 -12.643 1.00 95.19 242 LEU A CA 1
ATOM 1912 C C . LEU A 1 242 ? -4.502 1.425 -12.322 1.00 95.19 242 LEU A C 1
ATOM 1914 O O . LEU A 1 242 ? -5.156 0.510 -11.833 1.00 95.19 242 LEU A O 1
ATOM 1918 N N . VAL A 1 243 ? -5.069 2.576 -12.696 1.00 91.69 243 VAL A N 1
ATOM 1919 C CA . VAL A 1 243 ? -6.505 2.847 -12.497 1.00 91.69 243 VAL A CA 1
ATOM 1920 C C . VAL A 1 243 ? -7.385 1.844 -13.254 1.00 91.69 243 VAL A C 1
ATOM 1922 O O . VAL A 1 243 ? -8.404 1.396 -12.729 1.00 91.69 243 VAL A O 1
ATOM 1925 N N . ALA A 1 244 ? -7.012 1.460 -14.478 1.00 92.19 244 ALA A N 1
ATOM 1926 C CA . ALA A 1 244 ? -7.739 0.439 -15.235 1.00 92.19 244 ALA A CA 1
ATOM 1927 C C . ALA A 1 244 ? -7.649 -0.947 -14.566 1.00 92.19 244 ALA A C 1
ATOM 1929 O O . ALA A 1 244 ? -8.647 -1.669 -14.479 1.00 92.19 244 ALA A O 1
ATOM 1930 N N . VAL A 1 245 ? -6.469 -1.294 -14.044 1.00 91.62 245 VAL A N 1
ATOM 1931 C CA . VAL A 1 245 ? -6.232 -2.504 -13.248 1.00 91.62 245 VAL A CA 1
ATOM 1932 C C . VAL A 1 245 ? -7.029 -2.473 -11.942 1.00 91.62 245 VAL A C 1
ATOM 1934 O O . VAL A 1 245 ? -7.418 -3.532 -11.476 1.00 91.62 245 VAL A O 1
ATOM 1937 N N . ASP A 1 246 ? -7.386 -1.325 -11.384 1.00 84.69 246 ASP A N 1
ATOM 1938 C CA . ASP A 1 246 ? -8.267 -1.289 -10.208 1.00 84.69 246 ASP A CA 1
ATOM 1939 C C . ASP A 1 246 ? -9.745 -1.428 -10.578 1.00 84.69 246 ASP A C 1
ATOM 1941 O O . ASP A 1 246 ? -10.503 -2.126 -9.909 1.00 84.69 246 ASP A O 1
ATOM 1945 N N . ARG A 1 247 ? -10.161 -0.832 -11.700 1.00 84.44 247 ARG A N 1
ATOM 1946 C CA . ARG A 1 247 ? -11.562 -0.782 -12.155 1.00 84.44 247 ARG A CA 1
ATOM 1947 C C . ARG A 1 247 ? -12.011 -2.006 -12.963 1.00 84.44 247 ARG A C 1
ATOM 1949 O O . ARG A 1 247 ? -12.814 -1.884 -13.881 1.00 84.44 247 ARG A O 1
ATOM 1956 N N . HIS A 1 248 ? -11.500 -3.191 -12.638 1.00 76.62 248 HIS A N 1
ATOM 1957 C CA . HIS A 1 248 ? -11.873 -4.461 -13.280 1.00 76.62 248 HIS A CA 1
ATOM 1958 C C . HIS A 1 248 ? -11.624 -4.565 -14.799 1.00 76.62 248 HIS A C 1
ATOM 1960 O O . HIS A 1 248 ? -12.219 -5.425 -15.447 1.00 76.62 248 HIS A O 1
ATOM 1966 N N . ALA A 1 249 ? -10.708 -3.782 -15.382 1.00 80.25 249 ALA A N 1
ATOM 1967 C CA . ALA A 1 249 ? -10.363 -3.949 -16.796 1.00 80.25 249 ALA A CA 1
ATOM 1968 C C . ALA A 1 249 ? -9.804 -5.355 -17.098 1.00 80.25 249 ALA A C 1
ATOM 1970 O O . ALA A 1 249 ? -9.290 -6.049 -16.204 1.00 80.25 249 ALA A O 1
ATOM 1971 N N . ASN A 1 250 ? -9.869 -5.749 -18.377 1.00 92.44 250 ASN A N 1
ATOM 1972 C CA . ASN A 1 250 ? -9.152 -6.917 -18.884 1.00 92.44 250 ASN A CA 1
ATOM 1973 C C . ASN A 1 250 ? -7.644 -6.681 -18.707 1.00 92.44 250 ASN A C 1
ATOM 1975 O O . ASN A 1 250 ? -7.069 -5.803 -19.351 1.00 92.44 250 ASN A O 1
ATOM 1979 N N . LEU A 1 251 ? -7.025 -7.454 -17.808 1.00 93.56 251 LEU A N 1
ATOM 1980 C CA . LEU A 1 251 ? -5.632 -7.255 -17.399 1.00 93.56 251 LEU A CA 1
ATOM 1981 C C . LEU A 1 251 ? -4.665 -7.364 -18.576 1.00 93.56 251 LEU A C 1
ATOM 1983 O O . LEU A 1 251 ? -3.771 -6.534 -18.698 1.00 93.56 251 LEU A O 1
ATOM 1987 N N . ARG A 1 252 ? -4.866 -8.351 -19.453 1.00 93.69 252 ARG A N 1
ATOM 1988 C CA . ARG A 1 252 ? -3.984 -8.589 -20.597 1.00 93.69 252 ARG A CA 1
ATOM 1989 C C . ARG A 1 252 ? -4.008 -7.417 -21.563 1.00 93.69 252 ARG A C 1
ATOM 1991 O O . ARG A 1 252 ? -2.961 -6.847 -21.843 1.00 93.69 252 ARG A O 1
ATOM 1998 N N . LEU A 1 253 ? -5.204 -6.989 -21.961 1.00 94.81 253 LEU A N 1
ATOM 1999 C CA . LEU A 1 253 ? -5.358 -5.845 -22.856 1.00 94.81 253 LEU A CA 1
ATOM 2000 C C . LEU A 1 253 ? -4.780 -4.557 -22.247 1.00 94.81 253 LEU A C 1
ATOM 2002 O O . LEU A 1 253 ? -4.148 -3.774 -22.949 1.00 94.81 253 LEU A O 1
ATOM 2006 N N . ALA A 1 254 ? -4.975 -4.335 -20.943 1.00 95.81 254 ALA A N 1
ATOM 2007 C CA . ALA A 1 254 ? -4.440 -3.159 -20.259 1.00 95.81 254 ALA A CA 1
ATOM 2008 C C . ALA A 1 254 ? -2.901 -3.132 -20.269 1.00 95.81 254 ALA A C 1
ATOM 2010 O O . ALA A 1 254 ? -2.307 -2.085 -20.530 1.00 95.81 254 ALA A O 1
ATOM 2011 N N . VAL A 1 255 ? -2.259 -4.278 -20.021 1.00 96.69 255 VAL A N 1
ATOM 2012 C CA . VAL A 1 255 ? -0.795 -4.403 -20.009 1.00 96.69 255 VAL A CA 1
ATOM 2013 C C . VAL A 1 255 ? -0.227 -4.323 -21.432 1.00 96.69 255 VAL A C 1
ATOM 2015 O O . VAL A 1 255 ? 0.722 -3.580 -21.655 1.00 96.69 255 VAL A O 1
ATOM 2018 N N . GLU A 1 256 ? -0.827 -4.992 -22.421 1.00 96.88 256 GLU A N 1
ATOM 2019 C CA . GLU A 1 256 ? -0.414 -4.907 -23.835 1.00 96.88 256 GLU A CA 1
ATOM 2020 C C . GLU A 1 256 ? -0.531 -3.469 -24.377 1.00 96.88 256 GLU A C 1
ATOM 2022 O O . GLU A 1 256 ? 0.386 -2.958 -25.023 1.00 96.88 256 GLU A O 1
ATOM 2027 N N . ALA A 1 257 ? -1.619 -2.763 -24.050 1.00 96.44 257 ALA A N 1
ATOM 2028 C CA . ALA A 1 257 ? -1.790 -1.361 -24.424 1.00 96.44 257 ALA A CA 1
ATOM 2029 C C . ALA A 1 257 ? -0.747 -0.440 -23.767 1.00 96.44 257 ALA A C 1
ATOM 2031 O O . ALA A 1 257 ? -0.343 0.560 -24.366 1.00 96.44 257 ALA A O 1
ATOM 2032 N N . LEU A 1 258 ? -0.298 -0.760 -22.549 1.00 97.62 258 LEU A N 1
ATOM 2033 C CA . LEU A 1 258 ? 0.813 -0.061 -21.907 1.00 97.62 258 LEU A CA 1
ATOM 2034 C C . LEU A 1 258 ? 2.134 -0.318 -22.644 1.00 97.62 258 LEU A C 1
ATOM 2036 O O . LEU A 1 258 ? 2.880 0.635 -22.858 1.00 97.62 258 LEU A O 1
ATOM 2040 N N . MET A 1 259 ? 2.407 -1.552 -23.084 1.00 97.50 259 MET A N 1
ATOM 2041 C CA . MET A 1 259 ? 3.644 -1.892 -23.807 1.00 97.50 259 MET A CA 1
ATOM 2042 C C . MET A 1 259 ? 3.850 -1.063 -25.077 1.00 97.50 259 MET A C 1
ATOM 2044 O O . MET A 1 259 ? 4.979 -0.688 -25.399 1.00 97.50 259 MET A O 1
ATOM 2048 N N . LEU A 1 260 ? 2.758 -0.738 -25.773 1.00 96.62 260 LEU A N 1
ATOM 2049 C CA . LEU A 1 260 ? 2.767 0.137 -26.949 1.00 96.62 260 LEU A CA 1
ATOM 2050 C C . LEU A 1 260 ? 3.144 1.589 -26.621 1.00 96.62 260 LEU A C 1
ATOM 2052 O O . LEU A 1 260 ? 3.595 2.320 -27.498 1.00 96.62 260 LEU A O 1
ATOM 2056 N N . LYS A 1 261 ? 2.944 2.021 -25.371 1.00 96.06 261 LYS A N 1
ATOM 2057 C CA . LYS A 1 261 ? 3.234 3.384 -24.902 1.00 96.06 261 LYS A CA 1
ATOM 2058 C C . LYS A 1 261 ? 4.625 3.525 -24.284 1.00 96.06 261 LYS A C 1
ATOM 2060 O O . LYS A 1 261 ? 5.053 4.652 -24.039 1.00 96.06 261 LYS A O 1
ATOM 2065 N N . LEU A 1 262 ? 5.317 2.420 -23.997 1.00 96.06 262 LEU A N 1
ATOM 2066 C CA . LEU A 1 262 ? 6.689 2.462 -23.492 1.00 96.06 262 LEU A CA 1
ATOM 2067 C C . LEU A 1 262 ? 7.667 2.811 -24.627 1.00 96.06 262 LEU A C 1
ATOM 2069 O O . LEU A 1 262 ? 7.514 2.301 -25.739 1.00 96.06 262 LEU A O 1
ATOM 2073 N N . PRO A 1 263 ? 8.698 3.636 -24.383 1.00 94.69 263 PRO A N 1
ATOM 2074 C CA . PRO A 1 263 ? 9.711 3.928 -25.390 1.00 94.69 263 PRO A CA 1
ATOM 2075 C C . PRO A 1 263 ? 10.561 2.688 -25.688 1.00 94.69 263 PRO A C 1
ATOM 2077 O O . PRO A 1 263 ? 10.678 1.788 -24.857 1.00 94.69 263 PRO A O 1
ATOM 2080 N N . ALA A 1 264 ? 11.155 2.633 -26.878 1.00 92.50 264 ALA A N 1
ATOM 2081 C CA . ALA A 1 264 ? 12.187 1.656 -27.214 1.00 92.50 264 ALA A CA 1
ATOM 2082 C C . ALA A 1 264 ? 13.565 2.279 -26.981 1.00 92.50 264 ALA A C 1
ATOM 2084 O O . ALA A 1 264 ? 13.878 3.329 -27.542 1.00 92.50 264 ALA A O 1
ATOM 2085 N N . VAL A 1 265 ? 14.362 1.648 -26.123 1.00 90.00 265 VAL A N 1
ATOM 2086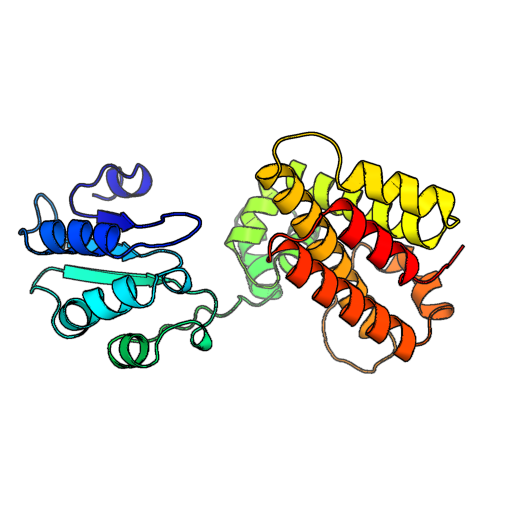 C CA . VAL A 1 265 ? 15.690 2.114 -25.714 1.00 90.00 265 VAL A CA 1
ATOM 2087 C C . VAL A 1 265 ? 16.658 0.921 -25.748 1.00 90.00 265 VAL A C 1
ATOM 2089 O O . VAL A 1 265 ? 17.038 0.433 -24.688 1.00 90.00 265 VAL A O 1
ATOM 2092 N N . PRO A 1 266 ? 17.017 0.417 -26.946 1.00 76.44 266 PRO A N 1
ATOM 2093 C CA . PRO A 1 266 ? 17.871 -0.763 -27.098 1.00 76.44 266 PRO A CA 1
ATOM 2094 C C . PRO A 1 266 ? 19.276 -0.571 -26.514 1.00 76.44 266 PRO A C 1
ATOM 2096 O O . PRO A 1 266 ? 19.849 0.543 -26.620 1.00 76.44 266 PRO A O 1
#